Protein AF-A0A383BIF8-F1 (afdb_monomer)

Organism: NCBI:txid408172

Radius of gyration: 19.09 Å; Cα contacts (8 Å, |Δi|>4): 377; chains: 1; bounding box: 47×33×51 Å

Solvent-accessible surface area (backbone atoms only — not comparable to full-atom values): 12905 Å² total; per-residue (Å²): 144,52,67,71,41,53,48,49,34,52,48,62,73,75,44,97,69,83,55,47,69,45,70,77,76,54,54,66,60,56,49,45,62,73,59,68,65,50,84,81,47,71,69,55,33,54,55,29,40,77,73,73,42,65,32,73,61,27,54,50,29,34,50,50,27,59,54,26,60,60,70,38,42,50,67,35,52,52,56,39,68,76,44,92,58,43,28,77,65,36,34,54,55,48,62,20,55,65,49,36,56,53,36,34,50,46,51,11,49,55,49,25,54,51,45,30,53,38,40,50,42,39,39,75,77,43,74,88,57,48,33,29,29,42,45,65,39,59,64,42,10,41,67,21,26,43,44,58,64,54,37,48,75,21,27,51,43,81,38,74,43,47,51,91,85,60,43,70,31,33,29,50,48,48,36,37,24,26,25,40,49,15,49,53,44,40,70,56,21,73,80,36,55,64,48,59,33,28,50,50,27,22,25,46,39,58,54,64,84,51,77,74,58,60,56,42,54,65,41,38,71,74,44,84,65,50,42,67,62,45,37,52,53,35,52,52,47,41,61,70,60,36,87,74,81,83

Nearest PDB structures (foldseek):
  4uzs-assembly1_B  TM=6.593E-01  e=1.429E-01  Bifidobacterium bifidum S17
  3wqw-assembly1_A  TM=7.856E-01  e=1.714E+00  Ostrinia furnacalis
  3wkz-assembly1_A  TM=7.887E-01  e=2.091E+00  Ostrinia furnacalis
  3wl0-assembly1_A  TM=7.872E-01  e=3.438E+00  Ostrinia furnacalis
  7upv-assembly1_A  TM=4.266E-01  e=9.761E+00  Zea mays

Foldseek 3Di:
DCVLLVVLLVCLQPDDDQADADELLWFPQLLPVVSLLDDLDPVLLVLLVVVVDNSVVLNVLSVQQVVLLLVQEQVLLVQLVVDPAFALRSCVSSVRDSSSLVSLVSQLLSSLVSLLSSVVSSCVNPNPRFYHYEAEQQLRRSSGSHQQASNVVSGVDYDHPDDPPQQPGHLLSLLSSLLSQLVSSCVSYVVHDSLSSSCRSCRNSVNNPFPPQDSHSCCSNPNDGPRVSSRVVSVVVSVVSHPPSD

Structure (mmCIF, N/CA/C/O backbone):
data_AF-A0A383BIF8-F1
#
_entry.id   AF-A0A383BIF8-F1
#
loop_
_atom_site.group_PDB
_atom_site.id
_atom_site.type_symbol
_atom_site.label_atom_id
_atom_site.label_alt_id
_atom_site.label_comp_id
_atom_site.label_asym_id
_atom_site.label_entity_id
_atom_site.label_seq_id
_atom_site.pdbx_PDB_ins_code
_atom_site.Cartn_x
_atom_site.Cartn_y
_atom_site.Cartn_z
_atom_site.occupancy
_atom_site.B_iso_or_equiv
_atom_site.auth_seq_id
_atom_site.auth_comp_id
_atom_site.auth_asym_id
_atom_site.auth_atom_id
_atom_site.pdbx_PDB_model_num
ATOM 1 N N . GLU A 1 1 ? -6.398 17.147 19.240 1.00 58.34 1 GLU A N 1
ATOM 2 C CA . GLU A 1 1 ? -6.457 16.585 17.872 1.00 58.34 1 GLU A CA 1
ATOM 3 C C . GLU A 1 1 ? -7.038 15.165 17.883 1.00 58.34 1 GLU A C 1
ATOM 5 O O . GLU A 1 1 ? -6.337 14.203 17.592 1.00 58.34 1 GLU A O 1
ATOM 10 N N . ALA A 1 2 ? -8.318 15.011 18.240 1.00 81.75 2 ALA A N 1
ATOM 11 C CA . ALA A 1 2 ? -8.973 13.698 18.293 1.00 81.75 2 ALA A CA 1
ATOM 12 C C . ALA A 1 2 ? -10.355 13.691 17.622 1.00 81.75 2 ALA A C 1
ATOM 14 O O . ALA A 1 2 ? -11.130 12.777 17.855 1.00 81.75 2 ALA A O 1
ATOM 15 N N . TRP A 1 3 ? -10.644 14.662 16.745 1.00 91.44 3 TRP A N 1
ATOM 16 C CA . TRP A 1 3 ? -11.993 14.913 16.222 1.00 91.44 3 TRP A CA 1
ATOM 17 C C . TRP A 1 3 ? -12.715 13.652 15.721 1.00 91.44 3 TRP A C 1
ATOM 19 O O . TRP A 1 3 ? -13.833 13.394 16.143 1.00 91.44 3 TRP A O 1
ATOM 29 N N . THR A 1 4 ? -12.069 12.814 14.901 1.00 92.56 4 THR A N 1
ATOM 30 C CA . THR A 1 4 ? -12.678 11.560 14.420 1.00 92.56 4 THR A CA 1
ATOM 31 C C . THR A 1 4 ? -12.997 10.587 15.559 1.00 92.56 4 THR A C 1
ATOM 33 O O . THR A 1 4 ? -14.074 10.001 15.576 1.00 92.56 4 THR A O 1
ATOM 36 N N . ALA A 1 5 ? -12.089 10.434 16.527 1.00 93.12 5 ALA A N 1
ATOM 37 C CA . ALA A 1 5 ? -12.304 9.571 17.687 1.00 93.12 5 ALA A CA 1
ATOM 38 C C . ALA A 1 5 ? -13.425 10.113 18.590 1.00 93.12 5 ALA A C 1
ATOM 40 O O . ALA A 1 5 ? -14.268 9.344 19.044 1.00 93.12 5 ALA A O 1
ATOM 41 N N . ASP A 1 6 ? -13.471 11.432 18.792 1.00 94.88 6 ASP A N 1
ATOM 42 C CA . ASP A 1 6 ? -14.511 12.115 19.566 1.00 94.88 6 ASP A CA 1
ATOM 43 C C . ASP A 1 6 ? -15.886 11.982 18.885 1.00 94.88 6 ASP A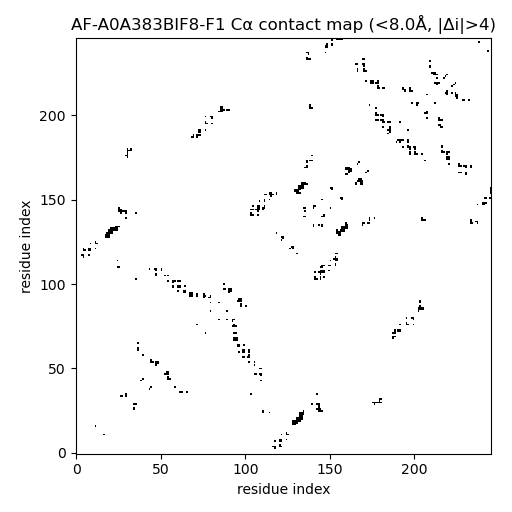 C 1
ATOM 45 O O . ASP A 1 6 ? -16.898 11.777 19.551 1.00 94.88 6 ASP A O 1
ATOM 49 N N . CYS A 1 7 ? -15.938 12.037 17.549 1.00 95.94 7 CYS A N 1
ATOM 50 C CA . CYS A 1 7 ? -17.161 11.786 16.787 1.00 95.94 7 CYS A CA 1
ATOM 51 C C . CYS A 1 7 ? -17.634 10.334 16.912 1.00 95.94 7 CYS A C 1
ATOM 53 O O . CYS A 1 7 ? -18.825 10.105 17.113 1.00 95.94 7 CYS A O 1
ATOM 55 N N . LEU A 1 8 ? -16.727 9.355 16.821 1.00 96.31 8 LEU A N 1
ATOM 56 C CA . LEU A 1 8 ? -17.066 7.942 17.024 1.00 96.31 8 LEU A CA 1
ATOM 57 C C . LEU A 1 8 ? -17.612 7.704 18.437 1.00 96.31 8 LEU A C 1
ATOM 59 O O . LEU A 1 8 ? -18.625 7.027 18.609 1.00 96.31 8 LEU A O 1
ATOM 63 N N . GLU A 1 9 ? -16.986 8.309 19.443 1.00 96.25 9 GLU A N 1
ATOM 64 C CA . GLU A 1 9 ? -17.451 8.280 20.828 1.00 96.25 9 GLU A CA 1
ATOM 65 C C . GLU A 1 9 ? -18.856 8.881 20.977 1.00 96.25 9 GLU A C 1
ATOM 67 O O . GLU A 1 9 ? -19.734 8.267 21.585 1.00 96.25 9 GLU A O 1
ATOM 72 N N . ASP A 1 10 ? -19.086 10.070 20.412 1.00 97.38 10 ASP A N 1
ATOM 73 C CA . ASP A 1 10 ? -20.373 10.765 20.478 1.00 97.38 10 ASP A CA 1
ATOM 74 C C . ASP A 1 10 ? -21.486 9.952 19.806 1.00 97.38 10 ASP A C 1
ATOM 76 O O . ASP A 1 10 ? -22.559 9.775 20.390 1.00 97.38 10 ASP A O 1
ATOM 80 N N . VAL A 1 11 ? -21.212 9.370 18.633 1.00 97.56 11 VAL A N 1
ATOM 81 C CA . VAL A 1 11 ? -22.151 8.472 17.947 1.00 97.56 11 VAL A CA 1
ATOM 82 C C . VAL A 1 11 ? -22.453 7.246 18.811 1.00 97.56 11 VAL A C 1
ATOM 84 O O . VAL A 1 11 ? -23.623 6.924 19.016 1.00 97.56 11 VAL A O 1
ATOM 87 N N . THR A 1 12 ? -21.426 6.617 19.390 1.00 97.44 12 THR A N 1
ATOM 88 C CA . THR A 1 12 ? -21.575 5.430 20.255 1.00 97.44 12 THR A CA 1
ATOM 89 C C . THR A 1 12 ? -22.410 5.723 21.508 1.00 97.44 12 THR A C 1
ATOM 91 O O . THR A 1 12 ? -23.129 4.848 21.998 1.00 97.44 12 THR A O 1
ATOM 94 N N . LYS A 1 13 ? -22.338 6.952 22.039 1.00 97.38 13 LYS A N 1
ATOM 95 C CA . LYS A 1 13 ? -23.121 7.399 23.204 1.00 97.38 13 LYS A CA 1
ATOM 96 C C . LYS A 1 13 ? -24.580 7.699 22.871 1.00 97.38 13 LYS A C 1
ATOM 98 O O . LYS A 1 13 ? -25.444 7.489 23.718 1.00 97.38 13 LYS A O 1
ATOM 103 N N . ARG A 1 14 ? -24.849 8.257 21.689 1.00 97.94 14 ARG A N 1
ATOM 104 C CA . ARG A 1 14 ? -26.170 8.805 21.336 1.00 97.94 14 ARG A CA 1
ATOM 105 C C . ARG A 1 14 ? -27.064 7.834 20.588 1.00 97.94 14 ARG A C 1
ATOM 107 O O . ARG A 1 14 ? -28.283 7.953 20.690 1.00 97.94 14 ARG A O 1
ATOM 114 N N . TYR A 1 15 ? -26.473 6.925 19.825 1.00 97.69 15 TYR A N 1
ATOM 115 C CA . TYR A 1 15 ? -27.205 6.034 18.939 1.00 97.69 15 TYR A CA 1
ATOM 116 C C . TYR A 1 15 ? -26.989 4.578 19.333 1.00 97.69 15 TYR A C 1
ATOM 118 O O . TYR A 1 15 ? -25.942 4.190 19.859 1.00 97.69 15 TYR A O 1
ATOM 126 N N . ASP A 1 16 ? -28.003 3.761 19.070 1.00 96.12 16 ASP A N 1
ATOM 127 C CA . ASP A 1 16 ? -27.893 2.317 19.194 1.00 96.12 16 ASP A CA 1
ATOM 128 C C . ASP A 1 16 ? -27.391 1.740 17.870 1.00 96.12 16 ASP A C 1
ATOM 130 O O . ASP A 1 16 ? -28.169 1.454 16.965 1.00 96.12 16 ASP A O 1
ATOM 134 N N . VAL A 1 17 ? -26.067 1.714 17.718 1.00 96.75 17 VAL A N 1
ATOM 135 C CA . VAL A 1 17 ? -25.385 1.163 16.542 1.00 96.75 17 VAL A CA 1
ATOM 136 C C . VAL A 1 17 ? -24.893 -0.248 16.842 1.00 96.75 17 VAL A C 1
ATOM 138 O O . VAL A 1 17 ? -24.478 -0.532 17.966 1.00 96.75 17 VAL A O 1
ATOM 141 N N . ASP A 1 18 ? -24.889 -1.109 15.826 1.00 96.50 18 ASP A N 1
ATOM 142 C CA . ASP A 1 18 ? -24.421 -2.496 15.946 1.00 96.50 18 ASP A CA 1
ATOM 143 C C . ASP A 1 18 ? -22.907 -2.645 15.744 1.00 96.50 18 ASP A C 1
ATOM 145 O O . ASP A 1 18 ? -22.353 -3.705 16.013 1.00 96.50 18 ASP A O 1
ATOM 149 N N . GLY A 1 19 ? -22.226 -1.612 15.243 1.00 96.38 19 GLY A N 1
ATOM 150 C CA . GLY A 1 19 ? -20.810 -1.669 14.896 1.00 96.38 19 GLY A CA 1
ATOM 151 C C . GLY A 1 19 ? -20.361 -0.480 14.053 1.00 96.38 19 GLY A C 1
ATOM 152 O O . GLY A 1 19 ? -21.177 0.321 13.594 1.00 96.38 19 GLY A O 1
ATOM 153 N N . PHE A 1 20 ? -19.054 -0.390 13.818 1.00 96.38 20 PHE A N 1
ATOM 154 C CA . PHE A 1 20 ? -18.461 0.568 12.887 1.00 96.38 20 PHE A CA 1
ATOM 155 C C . PHE A 1 20 ? -17.668 -0.155 11.805 1.00 96.38 20 PHE A C 1
ATOM 157 O O . PHE A 1 20 ? -16.873 -1.045 12.094 1.00 96.38 20 PHE A O 1
ATOM 164 N N . CYS A 1 21 ? -17.840 0.284 10.562 1.00 93.75 21 CYS A N 1
ATOM 165 C CA . CYS A 1 21 ? -16.926 -0.007 9.467 1.00 93.75 21 CYS A CA 1
ATOM 166 C C . CYS A 1 21 ? -16.390 1.334 8.974 1.00 93.75 21 CYS A C 1
ATOM 168 O O . CYS A 1 21 ? -17.132 2.098 8.358 1.00 93.75 21 CYS A O 1
ATOM 170 N N . VAL A 1 22 ? -15.139 1.651 9.302 1.00 91.88 22 VAL A N 1
ATOM 171 C CA . VAL A 1 22 ? -14.497 2.873 8.816 1.00 91.88 22 VAL A CA 1
ATOM 172 C C . VAL A 1 22 ? -14.150 2.654 7.356 1.00 91.88 22 VAL A C 1
ATOM 174 O O . VAL A 1 22 ? -13.399 1.742 7.028 1.00 91.88 22 VAL A O 1
ATOM 177 N N . ASP A 1 23 ? -14.722 3.463 6.478 1.00 87.38 23 ASP A N 1
ATOM 178 C CA . ASP A 1 23 ? -14.383 3.409 5.070 1.00 87.38 23 ASP A CA 1
ATOM 179 C C . ASP A 1 23 ? -13.140 4.259 4.787 1.00 87.38 23 ASP A C 1
ATOM 181 O O . ASP A 1 23 ? -12.851 5.241 5.474 1.00 87.38 23 ASP A O 1
ATOM 185 N N . HIS A 1 24 ? -12.384 3.887 3.757 1.00 86.69 24 HIS A N 1
ATOM 186 C CA . HIS A 1 24 ? -11.294 4.706 3.232 1.00 86.69 24 HIS A CA 1
ATOM 187 C C . HIS A 1 24 ? -10.227 5.083 4.279 1.00 86.69 24 HIS A C 1
ATOM 189 O O . HIS A 1 24 ? -9.550 6.104 4.135 1.00 86.69 24 HIS A O 1
ATOM 195 N N . ALA A 1 25 ? -10.009 4.244 5.297 1.00 91.06 25 ALA A N 1
ATOM 196 C CA . ALA A 1 25 ? -8.920 4.393 6.261 1.00 91.06 25 ALA A CA 1
ATOM 197 C C . ALA A 1 25 ? -7.574 4.009 5.615 1.00 91.06 25 ALA A C 1
ATOM 199 O O . ALA A 1 25 ? -6.972 2.971 5.887 1.00 91.06 25 ALA A O 1
ATOM 200 N N . ARG A 1 26 ? -7.132 4.832 4.665 1.00 91.00 26 ARG A N 1
ATOM 201 C CA . ARG A 1 26 ? -6.033 4.529 3.747 1.00 91.00 26 ARG A CA 1
ATOM 202 C C . ARG A 1 26 ? -5.361 5.799 3.240 1.00 91.00 26 ARG A C 1
ATOM 204 O O . ARG A 1 26 ? -5.934 6.887 3.288 1.00 91.00 26 ARG A O 1
ATOM 211 N N . TYR A 1 27 ? -4.144 5.659 2.725 1.00 91.94 27 TYR A N 1
ATOM 212 C CA . TYR A 1 27 ? -3.534 6.706 1.902 1.00 91.94 27 TYR A CA 1
ATOM 213 C C . TYR A 1 27 ? -4.222 6.777 0.529 1.00 91.94 27 TYR A C 1
ATOM 215 O O . TYR A 1 27 ? -5.001 5.880 0.193 1.00 91.94 27 TYR A O 1
ATOM 223 N N . PRO A 1 28 ? -3.967 7.823 -0.285 1.00 89.94 28 PRO A N 1
ATOM 224 C CA . PRO A 1 28 ? -4.470 7.856 -1.653 1.00 89.94 28 PRO A CA 1
ATOM 225 C C . PRO A 1 28 ? -4.175 6.555 -2.403 1.00 89.94 28 PRO A C 1
ATOM 227 O O . PRO A 1 28 ? -3.210 5.852 -2.104 1.00 89.94 28 PRO A O 1
ATOM 230 N N . GLN A 1 29 ? -5.048 6.237 -3.356 1.00 86.69 29 GLN A N 1
ATOM 231 C CA . GLN A 1 29 ? -5.054 4.944 -4.029 1.00 86.69 29 GLN A CA 1
ATOM 232 C C . GLN A 1 29 ? -3.667 4.627 -4.642 1.00 86.69 29 GLN A C 1
ATOM 234 O O . GLN A 1 29 ? -3.036 5.540 -5.169 1.00 86.69 29 GLN A O 1
ATOM 239 N N . PRO A 1 30 ? -3.175 3.371 -4.575 1.00 90.06 30 PRO A N 1
ATOM 240 C CA . PRO A 1 30 ? -1.813 2.993 -4.986 1.00 90.06 30 PRO A CA 1
ATOM 241 C C . PRO A 1 30 ? -1.390 3.328 -6.421 1.00 90.06 30 PRO A C 1
ATOM 243 O O . PRO A 1 30 ? -0.196 3.341 -6.707 1.00 90.06 30 PRO A O 1
ATOM 246 N N . ALA A 1 31 ? -2.332 3.609 -7.318 1.00 88.69 31 ALA A N 1
ATOM 247 C CA . ALA A 1 31 ? -2.060 4.083 -8.671 1.00 88.69 31 ALA A CA 1
ATOM 248 C C . ALA A 1 31 ? -1.738 5.596 -8.713 1.00 88.69 31 ALA A C 1
ATOM 250 O O . ALA A 1 31 ? -1.296 6.127 -9.722 1.00 88.69 31 ALA A O 1
ATOM 251 N N . SER A 1 32 ? -1.880 6.301 -7.590 1.00 89.38 32 SER A N 1
ATOM 252 C CA . SER A 1 32 ? -1.366 7.652 -7.378 1.00 89.38 32 SER A CA 1
ATOM 253 C C . SER A 1 32 ? 0.085 7.599 -6.881 1.00 89.38 32 SER A C 1
ATOM 255 O O . SER A 1 32 ? 0.358 7.725 -5.684 1.00 89.38 32 SER A O 1
ATOM 257 N N . LEU A 1 33 ? 1.046 7.404 -7.793 1.00 87.81 33 LEU A N 1
ATOM 258 C CA . LEU A 1 33 ? 2.450 7.150 -7.425 1.00 87.81 33 LEU A CA 1
ATOM 259 C C . LEU A 1 33 ? 3.083 8.275 -6.591 1.00 87.81 33 LEU A C 1
ATOM 261 O O . LEU A 1 33 ? 3.839 8.013 -5.656 1.00 87.81 33 LEU A O 1
ATOM 265 N N . HIS A 1 34 ? 2.744 9.538 -6.860 1.00 87.94 34 HIS A N 1
ATOM 266 C CA . HIS A 1 34 ? 3.267 10.668 -6.083 1.00 87.94 34 HIS A CA 1
ATOM 267 C C . HIS A 1 34 ? 2.854 10.605 -4.601 1.00 87.94 34 HIS A C 1
ATOM 269 O O . HIS A 1 34 ? 3.586 11.073 -3.727 1.00 87.94 34 HIS A O 1
ATOM 275 N N . ALA A 1 35 ? 1.707 9.991 -4.296 1.00 90.69 35 ALA A N 1
ATOM 276 C CA . ALA A 1 35 ? 1.235 9.817 -2.931 1.00 90.69 35 ALA A CA 1
ATOM 277 C C . ALA A 1 35 ? 2.005 8.727 -2.164 1.00 90.69 35 ALA A C 1
ATOM 279 O O . ALA A 1 35 ? 1.902 8.664 -0.936 1.00 90.69 35 ALA A O 1
ATOM 280 N N . LEU A 1 36 ? 2.802 7.891 -2.844 1.00 91.25 36 LEU A N 1
ATOM 281 C CA . LEU A 1 36 ? 3.619 6.840 -2.220 1.00 91.25 36 LEU A CA 1
ATOM 282 C C . LEU A 1 36 ? 4.803 7.402 -1.416 1.00 91.25 36 LEU A C 1
ATOM 284 O O . LEU A 1 36 ? 5.257 6.785 -0.453 1.00 91.25 36 LEU A O 1
ATOM 288 N N . ILE A 1 37 ? 5.253 8.607 -1.760 1.00 89.94 37 ILE A N 1
ATOM 289 C CA . ILE A 1 37 ? 6.359 9.314 -1.093 1.00 89.94 37 ILE A CA 1
ATOM 290 C C . ILE A 1 37 ? 5.889 10.563 -0.333 1.00 89.94 37 ILE A C 1
ATOM 292 O O . ILE A 1 37 ? 6.699 11.351 0.153 1.00 89.94 37 ILE A O 1
ATOM 296 N N . ALA A 1 38 ? 4.574 10.776 -0.256 1.00 86.31 38 ALA A N 1
ATOM 297 C CA . ALA A 1 38 ? 3.986 11.940 0.390 1.00 86.31 38 ALA A CA 1
ATOM 298 C C . ALA A 1 38 ? 3.871 11.770 1.914 1.00 86.31 38 ALA A C 1
ATOM 300 O O . ALA A 1 38 ? 3.880 10.660 2.440 1.00 86.31 38 ALA A O 1
ATOM 301 N N . CYS A 1 39 ? 3.652 12.899 2.599 1.00 84.19 39 CYS A N 1
ATOM 302 C CA . CYS A 1 39 ? 3.399 12.996 4.040 1.00 84.19 39 CYS A CA 1
ATOM 303 C C . CYS A 1 39 ? 4.596 12.600 4.930 1.00 84.19 39 CYS A C 1
ATOM 305 O O . CYS A 1 39 ? 4.645 11.524 5.516 1.00 84.19 39 CYS A O 1
ATOM 307 N N . ALA A 1 40 ? 5.546 13.530 5.054 1.00 91.00 40 ALA A N 1
ATOM 308 C CA . ALA A 1 40 ? 6.749 13.427 5.886 1.00 91.00 40 ALA A CA 1
ATOM 309 C C . ALA A 1 40 ? 6.875 14.627 6.848 1.00 91.00 40 ALA A C 1
ATOM 311 O O . ALA A 1 40 ? 7.967 15.153 7.060 1.00 91.00 40 ALA A O 1
ATOM 312 N N . CYS A 1 41 ? 5.745 15.148 7.341 1.00 93.56 41 CYS A N 1
ATOM 313 C CA . CYS A 1 41 ? 5.765 16.272 8.276 1.00 93.56 41 CYS A CA 1
ATOM 314 C C . CYS A 1 41 ? 6.278 15.834 9.654 1.00 93.56 41 CYS A C 1
ATOM 316 O O . CYS A 1 41 ? 6.275 14.647 9.980 1.00 93.56 41 CYS A O 1
ATOM 318 N N . GLU A 1 42 ? 6.660 16.805 10.484 1.00 95.06 42 GLU A N 1
ATOM 319 C CA . GLU A 1 42 ? 7.214 16.572 11.825 1.00 95.06 42 GLU A CA 1
ATOM 320 C C . GLU A 1 42 ? 6.311 15.677 1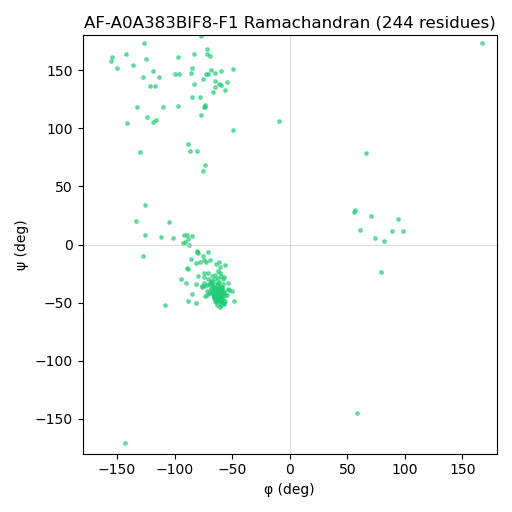2.689 1.00 95.06 42 GLU A C 1
ATOM 322 O O . GLU A 1 42 ? 6.803 14.772 13.357 1.00 95.06 42 GLU A O 1
ATOM 327 N N . ASN A 1 43 ? 4.986 15.844 12.595 1.00 93.44 43 ASN A N 1
ATOM 328 C CA . ASN A 1 43 ? 4.024 15.012 13.325 1.00 93.44 43 ASN A CA 1
ATOM 329 C C . ASN A 1 43 ? 4.049 13.544 12.871 1.00 93.44 43 ASN A C 1
ATOM 331 O O . ASN A 1 43 ? 3.982 12.640 13.701 1.00 93.44 43 ASN A O 1
ATOM 335 N N . CYS A 1 44 ? 4.147 13.291 11.562 1.00 93.00 44 CYS A N 1
ATOM 336 C CA . CYS A 1 44 ? 4.243 11.930 11.032 1.00 93.00 44 CYS A CA 1
ATOM 337 C C . CYS A 1 44 ? 5.577 11.281 11.400 1.00 93.00 44 CYS A C 1
ATOM 339 O O . CYS A 1 44 ? 5.592 10.104 11.757 1.00 93.00 44 CYS A O 1
ATOM 341 N N . CYS A 1 45 ? 6.672 12.044 11.364 1.00 95.88 45 CYS A N 1
ATOM 342 C CA . CYS A 1 45 ? 7.984 11.552 11.771 1.00 95.88 45 CYS A CA 1
ATOM 343 C C . CYS A 1 45 ? 8.006 11.188 13.258 1.00 95.88 45 CYS A C 1
ATOM 345 O O . CYS A 1 45 ? 8.353 10.060 13.593 1.00 95.88 45 CYS A O 1
ATOM 347 N N . ALA A 1 46 ? 7.535 12.082 14.132 1.00 96.62 46 ALA A N 1
ATOM 348 C CA . ALA A 1 46 ? 7.471 11.829 15.570 1.00 96.62 46 ALA A CA 1
ATOM 349 C C . ALA A 1 46 ? 6.582 10.618 15.908 1.00 96.62 46 ALA A C 1
ATOM 351 O O . ALA A 1 46 ? 6.933 9.795 16.754 1.00 96.62 46 ALA A O 1
ATOM 352 N N . ALA A 1 47 ? 5.443 10.466 15.224 1.00 95.69 47 ALA A N 1
ATOM 353 C CA . ALA A 1 47 ? 4.583 9.298 15.396 1.00 95.69 47 ALA A CA 1
ATOM 354 C C . ALA A 1 47 ? 5.255 7.999 14.906 1.00 95.69 47 ALA A C 1
ATOM 356 O O . ALA A 1 47 ? 5.099 6.953 15.533 1.00 95.69 47 ALA A O 1
ATOM 357 N N . GLY A 1 48 ? 6.028 8.058 13.816 1.00 96.81 48 GLY A N 1
ATOM 358 C CA . GLY A 1 48 ? 6.800 6.920 13.312 1.00 96.81 48 GLY A CA 1
ATOM 359 C C . GLY A 1 48 ? 7.915 6.509 14.275 1.00 96.81 48 GLY A C 1
ATOM 360 O O . GLY A 1 48 ? 8.077 5.326 14.569 1.00 96.81 48 GLY A O 1
ATOM 361 N N . GLU A 1 49 ? 8.627 7.483 14.839 1.00 97.88 49 GLU A N 1
ATOM 362 C CA . GLU A 1 49 ? 9.659 7.269 15.861 1.00 97.88 49 GLU A CA 1
ATOM 363 C C . GLU A 1 49 ? 9.079 6.647 17.135 1.00 97.88 49 GLU A C 1
ATOM 365 O O . GLU A 1 49 ? 9.645 5.696 17.673 1.00 97.88 49 GLU A O 1
ATOM 370 N N . ALA A 1 50 ? 7.896 7.094 17.570 1.00 97.62 50 ALA A N 1
ATOM 371 C CA . ALA A 1 50 ? 7.179 6.489 18.694 1.00 97.62 50 ALA A CA 1
ATOM 372 C C . ALA A 1 50 ? 6.779 5.020 18.443 1.00 97.62 50 ALA A C 1
ATOM 374 O O . ALA A 1 50 ? 6.574 4.264 19.392 1.00 97.62 50 ALA A O 1
ATOM 375 N N . LEU A 1 51 ? 6.686 4.605 17.176 1.00 96.75 51 LEU A N 1
ATOM 376 C CA . LEU A 1 51 ? 6.454 3.220 16.757 1.00 96.75 51 LEU A CA 1
ATOM 377 C C . LEU A 1 51 ? 7.754 2.422 16.538 1.00 96.75 51 LEU A C 1
ATOM 379 O O . LEU A 1 51 ? 7.688 1.250 16.164 1.00 96.75 51 LEU A O 1
ATOM 383 N N . GLY A 1 52 ? 8.920 3.028 16.785 1.00 97.69 52 GLY A N 1
ATOM 384 C CA . GLY A 1 52 ? 10.234 2.389 16.684 1.00 97.69 52 GLY A CA 1
ATOM 385 C C . GLY A 1 52 ? 10.888 2.469 15.303 1.00 97.69 52 GLY A C 1
ATOM 386 O O . GLY A 1 52 ? 11.877 1.777 15.066 1.00 97.69 52 GLY A O 1
ATOM 387 N N . PHE A 1 53 ? 10.362 3.283 14.385 1.00 97.62 53 PHE A N 1
ATOM 388 C CA . PHE A 1 53 ? 10.991 3.515 13.085 1.00 97.62 53 PHE A CA 1
ATOM 389 C C . PHE A 1 53 ? 12.033 4.636 13.159 1.00 97.62 53 PHE A C 1
ATOM 391 O O . PHE A 1 53 ? 11.854 5.624 13.863 1.00 97.62 53 PHE A O 1
ATOM 398 N N . ASP A 1 54 ? 13.091 4.530 12.356 1.00 97.38 54 ASP A N 1
ATOM 399 C CA . ASP A 1 54 ? 13.992 5.654 12.077 1.00 97.38 54 ASP A CA 1
ATOM 400 C C . ASP A 1 54 ? 13.363 6.547 10.996 1.00 97.38 54 ASP A C 1
ATOM 402 O O . ASP A 1 54 ? 13.657 6.418 9.804 1.00 97.38 54 ASP A O 1
ATOM 406 N N . ALA A 1 55 ? 12.421 7.404 11.402 1.00 96.62 55 ALA A N 1
ATOM 407 C CA . ALA A 1 55 ? 11.641 8.206 10.464 1.00 96.62 55 ALA A CA 1
ATOM 408 C C . ALA A 1 55 ? 12.526 9.136 9.626 1.00 96.62 55 ALA A C 1
ATOM 410 O O . ALA A 1 55 ? 12.322 9.254 8.419 1.00 96.62 55 ALA A O 1
ATOM 411 N N . SER A 1 56 ? 13.545 9.745 10.240 1.00 94.50 56 SER A N 1
ATOM 412 C CA . SER A 1 56 ? 14.482 10.636 9.552 1.00 94.50 56 SER A CA 1
ATOM 413 C C . SER A 1 56 ? 15.201 9.928 8.399 1.00 94.50 56 SER A C 1
ATOM 415 O O . SER A 1 56 ? 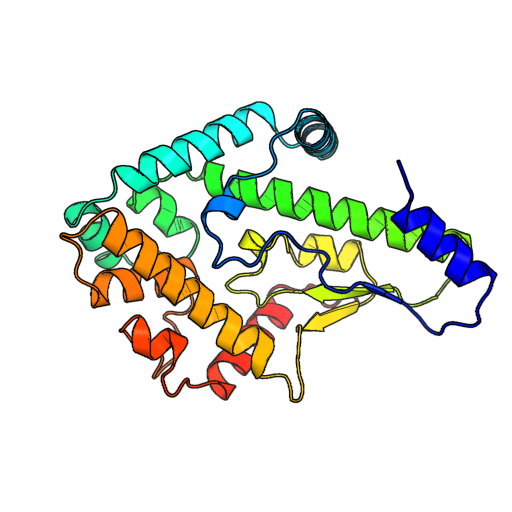15.198 10.435 7.274 1.00 94.50 56 SER A O 1
ATOM 417 N N . ARG A 1 57 ? 15.744 8.724 8.631 1.00 96.75 57 ARG A N 1
ATOM 418 C CA . ARG A 1 57 ? 16.345 7.910 7.563 1.00 96.75 57 ARG A CA 1
ATOM 419 C C . ARG A 1 57 ? 15.320 7.506 6.504 1.00 96.75 57 ARG A C 1
ATOM 421 O O . ARG A 1 57 ? 15.629 7.553 5.316 1.00 96.75 57 ARG A O 1
ATOM 428 N N . LEU A 1 58 ? 14.106 7.121 6.899 1.00 96.94 58 LEU A N 1
ATOM 429 C CA . LEU A 1 58 ? 13.080 6.673 5.951 1.00 96.94 58 LEU A CA 1
ATOM 430 C C . LEU A 1 58 ? 12.554 7.805 5.055 1.00 96.94 58 LEU A C 1
ATOM 432 O O . LEU A 1 58 ? 12.268 7.566 3.884 1.00 96.94 58 LEU A O 1
ATOM 436 N N . VAL A 1 59 ? 12.487 9.043 5.551 1.00 95.88 59 VAL A N 1
ATOM 437 C CA . VAL A 1 59 ? 12.166 10.219 4.722 1.00 95.88 59 VAL A CA 1
ATOM 438 C C . VAL A 1 59 ? 13.247 10.464 3.671 1.00 95.88 59 VAL A C 1
ATOM 440 O O . VAL A 1 59 ? 12.928 10.802 2.530 1.00 95.88 59 VAL A O 1
ATOM 443 N N . VAL A 1 60 ? 14.522 10.291 4.034 1.00 95.75 60 VAL A N 1
ATOM 444 C CA . VAL A 1 60 ? 15.632 10.361 3.071 1.00 95.75 60 VAL A CA 1
ATOM 445 C C . VAL A 1 60 ? 15.490 9.250 2.033 1.00 95.75 60 VAL A C 1
ATOM 447 O O . VAL A 1 60 ? 15.467 9.552 0.843 1.00 95.75 60 VAL A O 1
ATOM 450 N N . ALA A 1 61 ? 15.259 8.009 2.463 1.00 94.81 61 ALA A N 1
ATOM 451 C CA . ALA A 1 61 ? 15.066 6.875 1.563 1.00 94.81 61 ALA A CA 1
ATOM 452 C C . ALA A 1 61 ? 13.888 7.067 0.591 1.00 94.81 61 ALA A C 1
ATOM 454 O O . ALA A 1 61 ? 13.989 6.700 -0.575 1.00 94.81 61 ALA A O 1
ATOM 455 N N . ALA A 1 62 ? 12.780 7.678 1.026 1.00 94.50 62 ALA A N 1
ATOM 456 C CA . ALA A 1 62 ? 11.651 7.988 0.146 1.00 94.50 62 ALA A CA 1
ATOM 457 C C . ALA A 1 62 ? 12.020 9.008 -0.950 1.00 94.50 62 ALA A C 1
ATOM 459 O O . ALA A 1 62 ? 11.526 8.924 -2.076 1.00 94.50 62 ALA A O 1
ATOM 460 N N . ARG A 1 63 ? 12.906 9.966 -0.643 1.00 93.81 63 ARG A N 1
ATOM 461 C CA . ARG A 1 63 ? 13.431 10.934 -1.623 1.00 93.81 63 ARG A CA 1
ATOM 462 C C . ARG A 1 63 ? 14.429 10.279 -2.571 1.00 93.81 63 ARG A C 1
ATOM 464 O O . ARG A 1 63 ? 14.322 10.485 -3.773 1.00 93.81 63 ARG A O 1
ATOM 471 N N . GLU A 1 64 ? 15.334 9.461 -2.044 1.00 94.94 64 GLU A N 1
ATOM 472 C CA . GLU A 1 64 ? 16.277 8.679 -2.850 1.00 94.94 64 GLU A CA 1
ATOM 473 C C . GLU A 1 64 ? 15.543 7.723 -3.791 1.00 94.94 64 GLU A C 1
ATOM 475 O O . GLU A 1 64 ? 15.927 7.599 -4.943 1.00 94.94 64 GLU A O 1
ATOM 480 N N . ALA A 1 65 ? 14.445 7.107 -3.345 1.00 93.88 65 ALA A N 1
ATOM 481 C CA . ALA A 1 65 ? 13.604 6.273 -4.194 1.00 93.88 65 ALA A CA 1
ATOM 482 C C . ALA A 1 65 ? 12.992 7.069 -5.351 1.00 93.88 65 ALA A C 1
ATOM 484 O O . ALA A 1 65 ? 13.050 6.626 -6.491 1.00 93.88 65 ALA A O 1
ATOM 485 N N . ARG A 1 66 ? 12.447 8.264 -5.082 1.00 92.75 66 ARG A N 1
ATOM 486 C CA . ARG A 1 66 ? 11.943 9.162 -6.134 1.00 92.75 66 ARG A CA 1
ATOM 487 C C . ARG A 1 66 ? 13.026 9.487 -7.161 1.00 92.75 66 ARG A C 1
ATOM 489 O O . ARG A 1 66 ? 12.727 9.537 -8.348 1.00 92.75 66 ARG A O 1
ATOM 496 N N . ASP A 1 67 ? 14.238 9.764 -6.696 1.00 94.00 67 ASP A N 1
ATOM 497 C CA . ASP A 1 67 ? 15.346 10.133 -7.572 1.00 94.00 67 ASP A CA 1
ATOM 498 C C . ASP A 1 67 ? 15.831 8.915 -8.370 1.00 94.00 67 ASP A C 1
ATOM 500 O O . ASP A 1 67 ? 15.937 9.007 -9.584 1.00 94.00 67 ASP A O 1
ATOM 504 N N . ALA A 1 68 ? 15.972 7.747 -7.737 1.00 93.31 68 ALA A N 1
ATOM 505 C CA . ALA A 1 68 ? 16.311 6.490 -8.404 1.00 93.31 68 ALA A CA 1
ATOM 506 C C . ALA A 1 68 ? 15.292 6.091 -9.483 1.00 93.31 68 ALA A C 1
ATOM 508 O O . ALA A 1 68 ? 15.687 5.66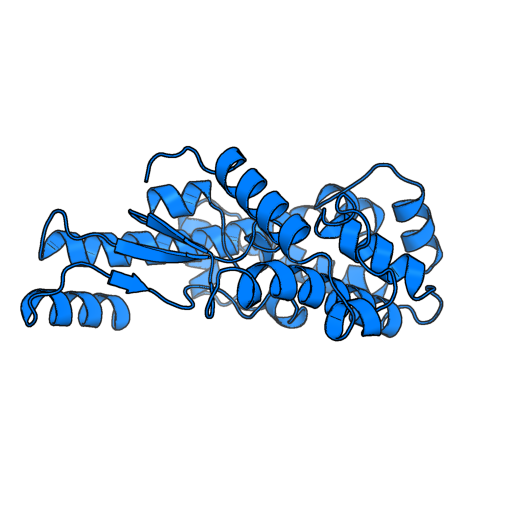4 -10.560 1.00 93.31 68 ALA A O 1
ATOM 509 N N . LEU A 1 69 ? 13.990 6.284 -9.235 1.00 91.31 69 LEU A N 1
ATOM 510 C CA . LEU A 1 69 ? 12.938 5.999 -10.219 1.00 91.31 69 LEU A CA 1
ATOM 511 C C . LEU A 1 69 ? 13.093 6.809 -11.518 1.00 91.31 69 LEU A C 1
ATOM 513 O O . LEU A 1 69 ? 12.638 6.356 -12.561 1.00 91.31 69 LEU A O 1
ATOM 517 N N . ARG A 1 70 ? 13.712 7.995 -11.467 1.00 91.75 70 ARG A N 1
ATOM 518 C CA . ARG A 1 70 ? 13.954 8.844 -12.649 1.00 91.75 70 ARG A CA 1
ATOM 519 C C . ARG A 1 70 ? 15.171 8.423 -13.463 1.00 91.75 70 ARG A C 1
ATOM 521 O O . ARG A 1 70 ? 15.311 8.876 -14.589 1.00 91.75 70 ARG A O 1
ATOM 528 N N . GLU A 1 71 ? 16.033 7.604 -12.878 1.00 94.50 71 GLU A N 1
ATOM 529 C CA . GLU A 1 71 ? 17.251 7.092 -13.507 1.00 94.50 71 GLU A CA 1
ATOM 530 C C . GLU A 1 71 ? 17.061 5.649 -14.008 1.00 94.50 71 GLU A C 1
ATOM 532 O O . GLU A 1 71 ? 18.024 5.014 -14.432 1.00 94.50 71 GLU A O 1
ATOM 537 N N . ILE A 1 72 ? 15.840 5.102 -13.921 1.00 94.38 72 ILE A N 1
ATOM 538 C CA . ILE A 1 72 ? 15.518 3.803 -14.513 1.00 94.38 72 ILE A CA 1
ATOM 539 C C . ILE A 1 72 ? 15.598 3.936 -16.031 1.00 94.38 72 ILE A C 1
ATOM 541 O O . ILE A 1 72 ? 15.003 4.843 -16.601 1.00 94.38 72 ILE A O 1
ATOM 545 N N . ASP A 1 73 ? 16.299 2.998 -16.660 1.00 93.81 73 ASP A N 1
ATOM 546 C CA . ASP A 1 73 ? 16.481 2.900 -18.103 1.00 93.81 73 ASP A CA 1
ATOM 547 C C . ASP A 1 73 ? 16.090 1.504 -18.624 1.00 93.81 73 ASP A C 1
ATOM 549 O O . ASP A 1 73 ? 15.825 0.565 -17.858 1.00 93.81 73 ASP A O 1
ATOM 553 N N . GLU A 1 74 ? 16.089 1.347 -19.951 1.00 95.81 74 GLU A N 1
ATOM 554 C CA . GLU A 1 74 ? 15.829 0.064 -20.624 1.00 95.81 74 GLU A CA 1
ATOM 555 C C . GLU A 1 74 ? 16.732 -1.066 -20.109 1.00 95.81 74 GLU A C 1
ATOM 557 O O . GLU A 1 74 ? 16.298 -2.208 -19.934 1.00 95.81 74 GLU A O 1
ATOM 562 N N . GLU A 1 75 ? 18.008 -0.769 -19.837 1.00 94.88 75 GLU A N 1
ATOM 563 C CA . GLU A 1 75 ? 18.954 -1.778 -19.374 1.00 94.88 75 GLU A CA 1
ATOM 564 C C . GLU A 1 75 ? 18.596 -2.299 -17.980 1.00 94.88 75 GLU A C 1
ATOM 566 O O . GLU A 1 75 ? 18.641 -3.509 -17.741 1.00 94.88 75 GLU A O 1
ATOM 571 N N . GLY A 1 76 ? 18.207 -1.404 -17.074 1.00 94.50 76 GLY A N 1
ATOM 572 C CA . GLY A 1 76 ? 17.709 -1.721 -15.744 1.00 94.50 76 GLY A CA 1
ATOM 573 C C . GLY A 1 76 ? 16.454 -2.577 -15.784 1.00 94.50 76 GLY A C 1
ATOM 574 O O . GLY A 1 76 ? 16.418 -3.620 -15.124 1.00 94.50 76 GLY A O 1
ATOM 575 N N . VAL A 1 77 ? 15.470 -2.196 -16.602 1.00 96.19 77 VAL A N 1
ATOM 576 C CA . VAL A 1 77 ? 14.231 -2.968 -16.778 1.00 96.19 77 VAL A CA 1
ATOM 577 C C . VAL A 1 77 ? 14.538 -4.368 -17.302 1.00 96.19 77 VAL A C 1
ATOM 579 O O . VAL A 1 77 ? 14.141 -5.358 -16.685 1.00 96.19 77 VAL A O 1
ATOM 582 N N . ARG A 1 78 ? 15.341 -4.484 -18.363 1.00 95.44 78 ARG A N 1
ATOM 583 C CA . ARG A 1 78 ? 15.711 -5.779 -18.950 1.00 95.44 78 ARG A CA 1
ATOM 584 C C . ARG A 1 78 ? 16.444 -6.680 -17.959 1.00 95.44 78 ARG A C 1
ATOM 586 O O . ARG A 1 78 ? 16.164 -7.875 -17.887 1.00 95.44 78 ARG A O 1
ATOM 593 N N . ARG A 1 79 ? 17.376 -6.127 -17.169 1.00 94.69 79 ARG A N 1
ATOM 594 C CA . ARG A 1 79 ? 18.076 -6.881 -16.111 1.00 94.69 79 ARG A CA 1
ATOM 595 C C . ARG A 1 79 ? 17.110 -7.364 -15.032 1.00 94.69 79 ARG A C 1
ATOM 597 O O . ARG A 1 79 ? 17.233 -8.503 -14.585 1.00 94.69 79 ARG A O 1
ATOM 604 N N . ALA A 1 80 ? 16.156 -6.528 -14.626 1.00 95.50 80 ALA A N 1
ATOM 605 C CA . ALA A 1 80 ? 15.141 -6.903 -13.648 1.00 95.50 80 ALA A CA 1
ATOM 606 C C . ALA A 1 80 ? 14.223 -8.016 -14.186 1.00 95.50 80 ALA A C 1
ATOM 608 O O . ALA A 1 80 ? 13.986 -9.004 -13.487 1.00 95.50 80 ALA A O 1
ATOM 609 N N . LEU A 1 81 ? 13.778 -7.918 -15.441 1.00 95.69 81 LEU A N 1
ATOM 610 C CA . LEU A 1 81 ? 12.931 -8.922 -16.095 1.00 95.69 81 LEU A CA 1
ATOM 611 C C . LEU A 1 81 ? 13.651 -10.250 -16.363 1.00 95.69 81 LEU A C 1
ATOM 613 O O . LEU A 1 81 ? 13.025 -11.308 -16.279 1.00 95.69 81 LEU A O 1
ATOM 617 N N . ALA A 1 82 ? 14.963 -10.215 -16.608 1.00 95.50 82 ALA A N 1
ATOM 618 C CA . ALA A 1 82 ? 15.801 -11.408 -16.729 1.00 95.50 82 ALA A CA 1
ATOM 619 C C . ALA A 1 82 ? 16.040 -12.134 -15.389 1.00 95.50 82 ALA A C 1
ATOM 621 O O . ALA A 1 82 ? 16.647 -13.206 -15.371 1.00 95.50 82 ALA A O 1
ATOM 622 N N . SER A 1 83 ? 15.599 -11.558 -14.266 1.00 95.56 83 SER A N 1
ATOM 623 C CA . SER A 1 83 ? 15.694 -12.168 -12.942 1.00 95.56 83 SER A CA 1
ATOM 624 C C . SER A 1 83 ? 14.396 -12.872 -12.522 1.00 95.56 83 SER A C 1
ATOM 626 O O . SER A 1 83 ? 13.300 -12.573 -13.001 1.00 95.56 83 SER A O 1
ATOM 628 N N . GLU A 1 84 ? 14.512 -13.754 -11.531 1.00 94.00 84 GLU A N 1
ATOM 629 C CA . GLU A 1 84 ? 13.372 -14.401 -10.863 1.00 94.00 84 GLU A CA 1
ATOM 630 C C . GLU A 1 84 ? 12.786 -13.546 -9.718 1.00 94.00 84 GLU A C 1
ATOM 632 O O . GLU A 1 84 ? 11.941 -14.008 -8.955 1.00 94.00 84 GLU A O 1
ATOM 637 N N . LEU A 1 85 ? 13.245 -12.298 -9.554 1.00 94.38 85 LEU A N 1
ATOM 638 C CA . LEU A 1 85 ? 12.817 -11.424 -8.459 1.00 94.38 85 LEU A CA 1
ATOM 639 C C . LEU A 1 85 ? 11.367 -10.969 -8.653 1.00 94.38 85 LEU A C 1
ATOM 641 O O . LEU A 1 85 ? 10.917 -10.753 -9.780 1.00 94.38 85 LEU A O 1
ATOM 645 N N . ARG A 1 86 ? 10.644 -10.799 -7.543 1.00 93.00 86 ARG A N 1
ATOM 646 C CA . ARG A 1 86 ? 9.250 -10.331 -7.481 1.00 93.00 86 ARG A CA 1
ATOM 647 C C . ARG A 1 86 ? 9.049 -9.417 -6.284 1.00 93.00 86 ARG A C 1
ATOM 649 O O . ARG A 1 86 ? 9.854 -9.418 -5.351 1.00 93.00 86 ARG A O 1
ATOM 656 N N . GLY A 1 87 ? 7.954 -8.663 -6.287 1.00 91.38 87 GLY A N 1
ATOM 657 C CA . GLY A 1 87 ? 7.588 -7.853 -5.133 1.00 91.38 87 GLY A CA 1
ATOM 658 C C . GLY A 1 87 ? 8.686 -6.844 -4.757 1.00 91.38 87 GLY A C 1
ATOM 659 O O . GLY A 1 87 ? 9.403 -6.351 -5.631 1.00 91.38 87 GLY A O 1
ATOM 660 N N . PRO A 1 88 ? 8.890 -6.559 -3.460 1.00 89.62 88 PRO A N 1
ATOM 661 C CA . PRO A 1 88 ? 9.897 -5.596 -3.016 1.00 89.62 88 PRO A CA 1
ATOM 662 C C . PRO A 1 88 ? 11.341 -5.999 -3.333 1.00 89.62 88 PRO A C 1
ATOM 664 O O . PRO A 1 88 ? 12.226 -5.143 -3.303 1.00 89.62 88 PRO A O 1
ATOM 667 N N . ASP A 1 89 ? 11.600 -7.271 -3.646 1.00 91.94 89 ASP A N 1
ATOM 668 C CA . ASP A 1 89 ? 12.940 -7.731 -4.005 1.00 91.94 89 ASP A CA 1
ATOM 669 C C . ASP A 1 89 ? 13.365 -7.256 -5.406 1.00 91.94 89 ASP A C 1
ATOM 671 O O . ASP A 1 89 ? 14.557 -7.252 -5.701 1.00 91.94 89 ASP A O 1
ATOM 675 N N . LEU A 1 90 ? 12.431 -6.772 -6.237 1.00 93.25 90 LEU A N 1
ATOM 676 C CA . LEU A 1 90 ? 12.744 -6.100 -7.505 1.00 93.25 90 LEU A CA 1
ATOM 677 C C . LEU A 1 90 ? 13.281 -4.677 -7.325 1.00 93.25 90 LEU A C 1
ATOM 679 O O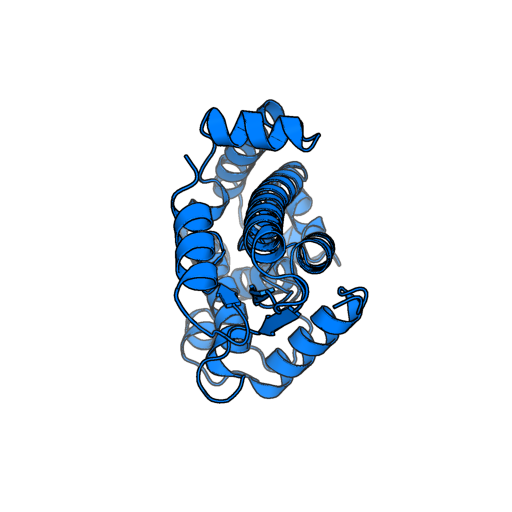 . LEU A 1 90 ? 14.004 -4.198 -8.195 1.00 93.25 90 LEU A O 1
ATOM 683 N N . LEU A 1 91 ? 12.968 -4.000 -6.213 1.00 92.19 91 LEU A N 1
ATOM 684 C CA . LEU A 1 91 ? 13.350 -2.596 -6.020 1.00 92.19 91 LEU A CA 1
ATOM 685 C C . LEU A 1 91 ? 14.871 -2.387 -6.149 1.00 92.19 91 LEU A C 1
ATOM 687 O O . LEU A 1 91 ? 15.271 -1.548 -6.956 1.00 92.19 91 LEU A O 1
ATOM 691 N N . PRO A 1 92 ? 15.740 -3.179 -5.484 1.00 91.81 92 PRO A N 1
ATOM 692 C CA . PRO A 1 92 ? 17.184 -3.010 -5.631 1.00 91.81 92 PRO A CA 1
ATOM 693 C C . PRO A 1 92 ? 17.699 -3.308 -7.044 1.00 91.81 92 PRO A C 1
ATOM 695 O O . PRO A 1 92 ? 18.680 -2.700 -7.464 1.00 91.81 92 PRO A O 1
ATOM 698 N N . ALA A 1 93 ? 17.049 -4.211 -7.791 1.00 92.06 93 ALA A N 1
ATOM 699 C CA . ALA A 1 93 ? 17.420 -4.509 -9.178 1.00 92.06 93 ALA A CA 1
ATOM 700 C C . ALA A 1 93 ? 17.152 -3.321 -10.119 1.00 92.06 93 ALA A C 1
ATOM 702 O O . ALA A 1 93 ? 17.862 -3.151 -11.109 1.00 92.06 93 ALA A O 1
ATOM 703 N N . LEU A 1 94 ? 16.182 -2.475 -9.763 1.00 91.75 94 LEU A N 1
ATOM 704 C CA . LEU A 1 94 ? 15.865 -1.208 -10.426 1.00 91.75 94 LEU A CA 1
ATOM 705 C C . LEU A 1 94 ? 16.653 -0.017 -9.849 1.00 91.75 94 LEU A C 1
ATOM 707 O O . LEU A 1 94 ? 16.344 1.129 -10.151 1.00 91.75 94 LEU A O 1
ATOM 711 N N . GLY A 1 95 ? 17.632 -0.259 -8.970 1.00 92.00 95 GLY A N 1
ATOM 712 C CA . GLY A 1 95 ? 18.389 0.806 -8.303 1.00 92.00 95 GLY A CA 1
ATOM 713 C C . GLY A 1 95 ? 17.617 1.542 -7.201 1.00 92.00 95 GLY A C 1
ATOM 714 O O . GLY A 1 95 ? 18.136 2.494 -6.622 1.00 92.00 95 GLY A O 1
ATOM 715 N N . VAL A 1 96 ? 16.404 1.098 -6.858 1.00 92.94 96 VAL A N 1
ATOM 716 C CA . VAL A 1 96 ? 15.585 1.695 -5.798 1.00 92.94 96 VAL A CA 1
ATOM 717 C C . VAL A 1 96 ? 15.991 1.112 -4.434 1.00 92.94 96 VAL A C 1
ATOM 719 O O . VAL A 1 96 ? 15.985 -0.111 -4.255 1.00 92.94 96 VAL A O 1
ATOM 722 N N . PRO A 1 97 ? 16.317 1.944 -3.423 1.00 91.31 97 PRO A N 1
ATOM 723 C CA . PRO A 1 97 ? 16.737 1.447 -2.114 1.00 91.31 97 PRO A CA 1
ATOM 724 C C . PRO A 1 97 ? 15.663 0.585 -1.439 1.00 91.31 97 PRO A C 1
ATOM 726 O O . PRO A 1 97 ? 14.499 0.977 -1.364 1.00 91.31 97 PRO A O 1
ATOM 729 N N . ARG A 1 98 ? 16.056 -0.540 -0.820 1.00 88.69 98 ARG A N 1
ATOM 730 C CA . ARG A 1 98 ? 15.127 -1.390 -0.038 1.00 88.69 98 ARG A CA 1
ATOM 731 C C . ARG A 1 98 ? 14.438 -0.623 1.099 1.00 88.69 98 ARG A C 1
ATOM 733 O O . ARG A 1 98 ? 13.302 -0.928 1.451 1.00 88.69 98 ARG A O 1
ATOM 740 N N . ALA A 1 99 ? 15.086 0.419 1.621 1.00 92.69 99 ALA A N 1
ATOM 741 C CA . ALA A 1 99 ? 14.515 1.315 2.623 1.00 92.69 99 ALA A CA 1
ATOM 742 C C . ALA A 1 99 ? 13.246 2.057 2.140 1.00 92.69 99 ALA A C 1
ATOM 744 O O . ALA A 1 99 ? 12.442 2.482 2.966 1.00 92.69 99 ALA A O 1
ATOM 745 N N . ALA A 1 100 ? 13.001 2.152 0.827 1.00 92.50 100 ALA A N 1
ATOM 746 C CA . ALA A 1 100 ? 11.734 2.644 0.281 1.00 92.50 100 ALA A CA 1
ATOM 747 C C . ALA A 1 100 ? 10.543 1.755 0.685 1.00 92.50 100 ALA A C 1
ATOM 749 O O . ALA A 1 100 ? 9.444 2.248 0.929 1.00 92.50 100 ALA A O 1
ATOM 750 N N . TRP A 1 101 ? 10.764 0.445 0.816 1.00 93.00 101 TRP A N 1
ATOM 751 C CA . TRP A 1 101 ? 9.746 -0.480 1.311 1.00 93.00 101 TRP A CA 1
ATOM 752 C C . TRP A 1 101 ? 9.493 -0.300 2.811 1.00 93.00 101 TRP A C 1
ATOM 754 O O . TRP A 1 101 ? 8.351 -0.292 3.265 1.00 93.00 101 TRP A O 1
ATOM 764 N N . GLU A 1 102 ? 10.557 -0.081 3.588 1.00 94.81 102 GLU A N 1
ATOM 765 C CA . GLU A 1 102 ? 10.456 0.227 5.021 1.00 94.81 102 GLU A CA 1
ATOM 766 C C . GLU A 1 102 ? 9.695 1.535 5.282 1.00 94.81 102 GLU A C 1
ATOM 768 O O . GLU A 1 102 ? 8.938 1.631 6.248 1.00 94.81 102 GLU A O 1
ATOM 773 N N . TRP A 1 103 ? 9.826 2.519 4.390 1.00 96.50 103 TRP A N 1
ATOM 774 C CA . TRP A 1 103 ? 9.018 3.736 4.413 1.00 96.50 103 TRP A CA 1
ATOM 775 C C . TRP A 1 103 ? 7.514 3.433 4.291 1.00 96.50 103 TRP A C 1
ATOM 777 O O . TRP A 1 103 ? 6.716 3.955 5.074 1.00 96.50 103 TRP A O 1
ATOM 787 N N . LEU A 1 104 ? 7.114 2.543 3.375 1.00 96.00 104 LEU A N 1
ATOM 788 C CA . LEU A 1 104 ? 5.713 2.120 3.252 1.00 96.00 104 LEU A CA 1
ATOM 789 C C . LEU A 1 104 ? 5.231 1.346 4.491 1.00 96.00 104 LEU A C 1
ATOM 791 O O . LEU A 1 104 ? 4.103 1.554 4.938 1.00 96.00 104 LEU A O 1
ATOM 795 N N . LEU A 1 105 ? 6.093 0.525 5.102 1.00 96.12 105 LEU A N 1
ATOM 796 C CA . LEU A 1 105 ? 5.796 -0.164 6.366 1.00 96.12 105 LEU A CA 1
ATOM 797 C C . LEU A 1 105 ? 5.542 0.814 7.518 1.00 96.12 105 LEU A C 1
ATOM 799 O O . LEU A 1 105 ? 4.581 0.634 8.269 1.00 96.12 105 LEU A O 1
ATOM 803 N N . MET A 1 106 ? 6.352 1.868 7.646 1.00 97.25 106 MET A N 1
ATOM 804 C CA . MET A 1 106 ? 6.122 2.913 8.649 1.00 97.25 106 MET A CA 1
ATOM 805 C C . MET A 1 106 ? 4.765 3.587 8.438 1.00 97.25 106 MET A C 1
ATOM 807 O O . MET A 1 106 ? 3.982 3.731 9.377 1.00 97.25 106 MET A O 1
ATOM 811 N N . ARG A 1 107 ? 4.455 3.957 7.194 1.00 96.88 107 ARG A N 1
ATOM 812 C CA . ARG A 1 107 ? 3.171 4.563 6.827 1.00 96.88 107 ARG A CA 1
ATOM 813 C C . ARG A 1 107 ? 1.986 3.662 7.176 1.00 96.88 107 ARG A C 1
ATOM 815 O O . ARG A 1 107 ? 1.028 4.122 7.794 1.00 96.88 107 ARG A O 1
ATOM 822 N N . ALA A 1 108 ? 2.062 2.375 6.850 1.00 96.44 108 ALA A N 1
ATOM 823 C CA . ALA A 1 108 ? 1.020 1.419 7.213 1.00 96.44 108 ALA A CA 1
ATOM 824 C C . ALA A 1 108 ? 0.860 1.271 8.737 1.00 96.44 108 ALA A C 1
ATOM 826 O O . ALA A 1 108 ? -0.262 1.208 9.246 1.00 96.44 108 ALA A O 1
ATOM 827 N N . ALA A 1 109 ? 1.967 1.289 9.485 1.00 97.06 109 ALA A N 1
ATOM 828 C CA . ALA A 1 109 ? 1.941 1.226 10.942 1.00 97.06 109 ALA A CA 1
ATOM 829 C C . ALA A 1 109 ? 1.273 2.457 11.581 1.00 97.06 109 ALA A C 1
ATOM 831 O O . ALA A 1 109 ? 0.532 2.304 12.553 1.00 97.06 109 ALA A O 1
ATOM 832 N N . LEU A 1 110 ? 1.476 3.654 11.020 1.00 96.31 110 LEU A N 1
ATOM 833 C CA . LEU A 1 110 ? 0.813 4.883 11.473 1.00 96.31 110 LEU A CA 1
ATOM 834 C C . LEU A 1 110 ? -0.713 4.798 11.334 1.00 96.31 110 LEU A C 1
ATOM 836 O O . LEU A 1 110 ? -1.442 5.173 12.256 1.00 96.31 110 LEU A O 1
ATOM 840 N N . LEU A 1 111 ? -1.205 4.283 10.203 1.00 95.69 111 LEU A N 1
ATOM 841 C CA . LEU A 1 111 ? -2.641 4.078 9.997 1.00 95.69 111 LEU A CA 1
ATOM 842 C C . LEU A 1 111 ? -3.207 3.017 10.942 1.00 95.69 111 LEU A C 1
ATOM 844 O O . LEU A 1 111 ? -4.225 3.267 11.585 1.00 95.69 111 LEU A O 1
ATOM 848 N N . ALA A 1 112 ? -2.527 1.879 11.097 1.00 96.56 112 ALA A N 1
ATOM 849 C CA . ALA A 1 112 ? -2.959 0.833 12.022 1.00 96.56 112 ALA A CA 1
ATOM 850 C C . ALA A 1 112 ? -3.027 1.343 13.475 1.00 96.56 112 ALA A C 1
ATOM 852 O O . ALA A 1 112 ? -4.010 1.097 14.173 1.00 96.56 112 ALA A O 1
ATOM 853 N N . GLN A 1 113 ? -2.035 2.125 13.925 1.00 96.50 113 GLN A N 1
ATOM 854 C CA . GLN A 1 113 ? -2.059 2.749 15.253 1.00 96.50 113 GLN A CA 1
ATOM 855 C C . GLN A 1 113 ? -3.267 3.682 15.416 1.00 96.50 113 GLN A C 1
ATOM 857 O O . GLN A 1 113 ? -3.901 3.704 16.473 1.00 96.50 113 GLN A O 1
ATOM 862 N N . ARG A 1 114 ? -3.612 4.442 14.370 1.00 95.12 114 ARG A N 1
ATOM 863 C CA . ARG A 1 114 ? -4.777 5.330 14.400 1.00 95.12 114 ARG A CA 1
ATOM 864 C C . ARG A 1 114 ? -6.086 4.547 14.499 1.00 95.12 114 ARG A C 1
ATOM 866 O O . ARG A 1 114 ? -6.936 4.914 15.307 1.00 95.12 114 ARG A O 1
ATOM 873 N N . MET A 1 115 ? -6.217 3.459 13.744 1.00 96.56 115 MET A N 1
ATOM 874 C CA . MET A 1 115 ? -7.376 2.566 13.810 1.00 96.56 115 MET A CA 1
ATOM 875 C C . MET A 1 115 ? -7.522 1.913 15.186 1.00 96.56 115 MET A C 1
ATOM 877 O O . MET A 1 115 ? -8.617 1.914 15.745 1.00 96.56 115 MET A O 1
ATOM 881 N N . ALA A 1 116 ? -6.417 1.468 15.790 1.00 96.44 116 ALA A N 1
ATOM 882 C CA . ALA A 1 116 ? -6.423 0.923 17.145 1.00 96.44 116 ALA A CA 1
ATOM 883 C C . ALA A 1 116 ? -6.903 1.959 18.177 1.00 96.44 116 ALA A C 1
ATOM 885 O O . ALA A 1 116 ? -7.692 1.636 19.065 1.00 96.44 116 ALA A O 1
ATOM 886 N N . ALA A 1 117 ? -6.478 3.221 18.042 1.00 95.56 117 ALA A N 1
ATOM 887 C CA . ALA A 1 117 ? -6.937 4.305 18.909 1.00 95.56 117 ALA A CA 1
ATOM 888 C C . ALA A 1 117 ? -8.443 4.583 18.746 1.00 95.56 117 ALA A C 1
ATOM 890 O O . ALA A 1 117 ? -9.139 4.798 19.738 1.00 95.56 117 ALA A O 1
ATOM 891 N N . PHE A 1 118 ? -8.961 4.5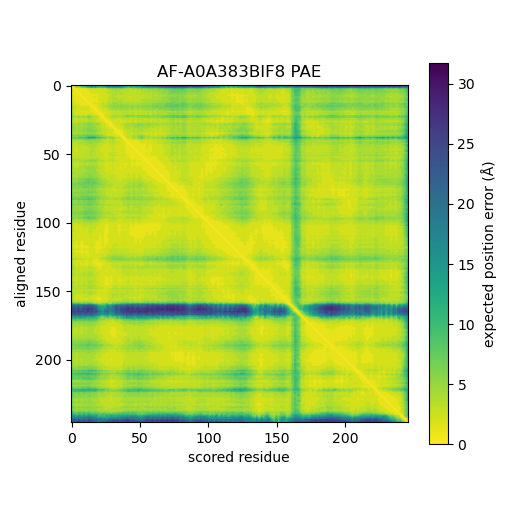44 17.514 1.00 96.81 118 PHE A N 1
ATOM 892 C CA . PHE A 1 118 ? -10.396 4.683 17.247 1.00 96.81 118 PHE A CA 1
ATOM 893 C C . PHE A 1 118 ? -11.205 3.542 17.860 1.00 96.81 118 PHE A C 1
ATOM 895 O O . PHE A 1 118 ? -12.168 3.807 18.580 1.00 96.81 118 PHE A O 1
ATOM 902 N N . ARG A 1 119 ? -10.772 2.291 17.658 1.00 97.06 119 ARG A N 1
ATOM 903 C CA . ARG A 1 119 ? -11.393 1.121 18.284 1.00 97.06 119 ARG A CA 1
ATOM 904 C C . ARG A 1 119 ? -11.396 1.254 19.800 1.00 97.06 119 ARG A C 1
ATOM 906 O O . ARG A 1 119 ? -12.453 1.129 20.405 1.00 97.06 119 ARG A O 1
ATOM 913 N N . SER A 1 120 ? -10.253 1.575 20.412 1.00 96.50 120 SER A N 1
ATOM 914 C CA . SER A 1 120 ? -10.158 1.759 21.867 1.00 96.50 120 SER A CA 1
ATOM 915 C C . SER A 1 120 ? -11.172 2.784 22.371 1.00 96.50 120 SER A C 1
ATOM 917 O O . SER A 1 120 ? -11.854 2.527 23.357 1.00 96.50 120 SER A O 1
ATOM 919 N N . ARG A 1 121 ? -11.335 3.910 21.664 1.00 96.00 121 ARG A N 1
ATOM 920 C CA . ARG A 1 121 ? -12.277 4.962 22.059 1.00 96.00 121 ARG A CA 1
ATOM 921 C C . ARG A 1 121 ? -13.736 4.506 22.017 1.00 96.00 121 ARG A C 1
ATOM 923 O O . ARG A 1 121 ? -14.512 4.873 22.894 1.00 96.00 121 ARG A O 1
ATOM 930 N N . VAL A 1 122 ? -14.103 3.706 21.018 1.00 96.94 122 VAL A N 1
ATOM 931 C CA . VAL A 1 122 ? -15.437 3.096 20.918 1.00 96.94 122 VAL A CA 1
ATOM 932 C C . VAL A 1 122 ? -15.651 2.092 22.052 1.00 96.94 122 VAL A C 1
ATOM 934 O O . VAL A 1 122 ? -16.673 2.149 22.738 1.00 96.94 122 VAL A O 1
ATOM 937 N N . GLN A 1 123 ? -14.666 1.226 22.302 1.00 96.88 123 GLN A N 1
ATOM 938 C CA . GLN A 1 123 ? -14.732 0.214 23.359 1.00 96.88 123 GLN A CA 1
ATOM 939 C C . GLN A 1 123 ? -14.847 0.845 24.756 1.00 96.88 123 GLN A C 1
ATOM 941 O O . GLN A 1 123 ? -15.609 0.345 25.584 1.00 96.88 123 GLN A O 1
ATOM 946 N N . ASP A 1 124 ? -14.170 1.969 25.018 1.00 96.56 124 ASP A N 1
ATOM 947 C CA . ASP A 1 124 ? -14.279 2.712 26.286 1.00 96.56 124 ASP A CA 1
ATOM 948 C C . ASP A 1 124 ? -15.723 3.147 26.599 1.00 96.56 124 ASP A C 1
ATOM 950 O O . ASP A 1 124 ? -16.098 3.271 27.766 1.00 96.56 124 ASP A O 1
ATOM 954 N N . VAL A 1 125 ? -16.545 3.378 25.567 1.00 97.12 125 VAL A N 1
ATOM 955 C CA . VAL A 1 125 ? -17.968 3.720 25.713 1.00 97.12 125 VAL A CA 1
ATOM 956 C C . VAL A 1 125 ? -18.840 2.472 25.771 1.00 97.12 125 VAL A C 1
ATOM 958 O O . VAL A 1 125 ? -19.724 2.383 26.625 1.00 97.12 125 VAL A O 1
ATOM 961 N N . ARG A 1 126 ? -18.637 1.531 24.842 1.00 97.19 126 ARG A N 1
ATOM 962 C CA . ARG A 1 126 ? -19.442 0.314 24.724 1.00 97.19 126 ARG A CA 1
ATOM 963 C C . ARG A 1 126 ? -18.557 -0.872 24.354 1.00 97.19 126 ARG A C 1
ATOM 965 O O . ARG A 1 126 ? -18.147 -1.028 23.207 1.00 97.19 126 ARG A O 1
ATOM 972 N N . GLN A 1 127 ? -18.300 -1.718 25.347 1.00 96.25 127 GLN A N 1
ATOM 973 C CA . GLN A 1 127 ? -17.503 -2.932 25.190 1.00 96.25 127 GLN A CA 1
ATOM 974 C C . GLN A 1 127 ? -18.191 -3.939 24.259 1.00 96.25 127 GLN A C 1
ATOM 976 O O . GLN A 1 127 ? -19.405 -4.131 24.331 1.00 96.25 127 GLN A O 1
ATOM 981 N N . GLY A 1 128 ? -17.400 -4.611 23.424 1.00 94.56 128 GLY A N 1
ATOM 982 C CA . GLY A 1 128 ? -17.843 -5.680 22.529 1.00 94.56 128 GLY A CA 1
ATOM 983 C C . GLY A 1 128 ? -18.479 -5.210 21.221 1.00 94.56 128 GLY A C 1
ATOM 984 O O . GLY A 1 128 ? -18.924 -6.051 20.448 1.00 94.56 128 GLY A O 1
ATOM 985 N N . LEU A 1 129 ? -18.524 -3.901 20.954 1.00 96.75 129 LEU A N 1
ATOM 986 C CA . LEU A 1 129 ? -19.062 -3.371 19.702 1.00 96.75 129 LEU A CA 1
ATOM 987 C C . LEU A 1 129 ? -18.074 -3.629 18.544 1.00 96.75 129 LEU A C 1
ATOM 989 O O . LEU A 1 129 ? -16.950 -3.135 18.625 1.00 96.75 129 LEU A O 1
ATOM 993 N N . PRO A 1 130 ? -18.445 -4.369 17.483 1.00 97.00 130 PRO A N 1
ATOM 994 C CA . PRO A 1 130 ? -17.559 -4.638 16.353 1.00 97.00 130 PRO A CA 1
ATOM 995 C C . PRO A 1 130 ? -17.019 -3.361 15.701 1.00 97.00 130 PRO A C 1
ATOM 997 O O . PRO A 1 130 ? -17.780 -2.443 15.382 1.00 97.00 130 PRO A O 1
ATOM 1000 N N . PHE A 1 131 ? -15.712 -3.317 15.455 1.00 97.06 131 PHE A N 1
ATOM 1001 C CA . PHE A 1 131 ? -15.046 -2.201 14.792 1.00 97.06 131 PHE A CA 1
ATOM 1002 C C . PHE A 1 131 ? -14.113 -2.700 13.689 1.00 97.06 131 PHE A C 1
ATOM 1004 O O . PHE A 1 131 ? -13.135 -3.391 13.959 1.00 97.06 131 PHE A O 1
ATOM 1011 N N . GLY A 1 132 ? -14.372 -2.315 12.447 1.00 94.56 132 GLY A N 1
ATOM 1012 C CA . GLY A 1 132 ? -13.625 -2.784 11.287 1.00 94.56 132 GLY A CA 1
ATOM 1013 C C . GLY A 1 132 ? -13.415 -1.721 10.225 1.00 94.56 132 GLY A C 1
ATOM 1014 O O . GLY A 1 132 ? -13.687 -0.536 10.435 1.00 94.56 132 GLY A O 1
ATOM 1015 N N . SER A 1 133 ? -12.909 -2.157 9.076 1.00 91.94 133 SER A N 1
ATOM 1016 C CA . SER A 1 133 ? -12.614 -1.287 7.935 1.00 91.94 133 SER A CA 1
ATOM 1017 C C . SER A 1 133 ? -12.635 -2.043 6.620 1.00 91.94 133 SER A C 1
ATOM 1019 O O . SER A 1 133 ? -12.407 -3.256 6.589 1.00 91.94 133 SER A O 1
ATOM 1021 N N . ASP A 1 134 ? -12.827 -1.318 5.520 1.00 89.31 134 ASP A N 1
ATOM 1022 C CA . ASP A 1 134 ? -12.393 -1.808 4.217 1.00 89.31 134 ASP A CA 1
ATOM 1023 C C . ASP A 1 134 ? -10.869 -1.690 4.084 1.00 89.31 134 ASP A C 1
ATOM 1025 O O . ASP A 1 134 ? -10.252 -0.735 4.566 1.00 89.31 134 ASP A O 1
ATOM 1029 N N . VAL A 1 135 ? -10.252 -2.677 3.438 1.00 89.31 135 VAL A N 1
ATOM 1030 C CA . VAL A 1 135 ? -8.823 -2.664 3.103 1.00 89.31 135 VAL A CA 1
ATOM 1031 C C . VAL A 1 135 ? -8.615 -2.873 1.609 1.00 89.31 135 VAL A C 1
ATOM 1033 O O . VAL A 1 135 ? -9.500 -3.351 0.895 1.00 89.31 135 VAL A O 1
ATOM 1036 N N . PHE A 1 136 ? -7.444 -2.483 1.113 1.00 90.44 136 PHE A N 1
ATOM 1037 C CA . PHE A 1 136 ? -7.007 -2.781 -0.247 1.00 90.44 136 PHE A CA 1
ATOM 1038 C C . PHE A 1 136 ? -6.708 -4.275 -0.425 1.00 90.44 136 PHE A C 1
ATOM 1040 O O . PHE A 1 136 ? -6.497 -4.989 0.555 1.00 90.44 136 PHE A O 1
ATOM 1047 N N . ALA A 1 137 ? -6.668 -4.728 -1.682 1.00 89.94 137 ALA A N 1
ATOM 1048 C CA . ALA A 1 137 ? -6.260 -6.084 -2.042 1.00 89.94 137 ALA A CA 1
ATOM 1049 C C . ALA A 1 137 ? -4.775 -6.332 -1.698 1.00 89.94 137 ALA A C 1
ATOM 1051 O O . ALA A 1 137 ? -3.982 -5.393 -1.826 1.00 89.94 137 ALA A O 1
ATOM 1052 N N . PRO A 1 138 ? -4.368 -7.559 -1.322 1.00 90.81 138 PRO A N 1
ATOM 1053 C CA . PRO A 1 138 ? -3.006 -7.852 -0.868 1.00 90.81 138 PRO A CA 1
ATOM 1054 C C . PRO A 1 138 ? -1.877 -7.354 -1.772 1.00 90.81 138 PRO A C 1
ATOM 1056 O O . PRO A 1 138 ? -0.888 -6.834 -1.256 1.00 90.81 138 PRO A O 1
ATOM 1059 N N . SER A 1 139 ? -2.014 -7.452 -3.099 1.00 91.56 139 SER A N 1
ATOM 1060 C CA . SER A 1 139 ? -0.985 -6.962 -4.040 1.00 91.56 139 SER A CA 1
ATOM 1061 C C . SER A 1 139 ? -0.690 -5.464 -3.942 1.00 91.56 139 SER A C 1
ATOM 1063 O O . SER A 1 139 ? 0.403 -5.027 -4.293 1.00 91.56 139 SER A O 1
ATOM 1065 N N . ILE A 1 140 ? -1.648 -4.673 -3.459 1.00 92.50 140 ILE A N 1
ATOM 1066 C CA . ILE A 1 140 ? -1.558 -3.210 -3.384 1.00 92.50 140 ILE A CA 1
ATOM 1067 C C . ILE A 1 140 ? -1.822 -2.672 -1.968 1.00 92.50 140 ILE A C 1
ATOM 1069 O O . ILE A 1 140 ? -1.901 -1.460 -1.765 1.00 92.50 140 ILE A O 1
ATOM 1073 N N . ALA A 1 141 ? -1.929 -3.563 -0.979 1.00 92.81 141 ALA A N 1
ATOM 1074 C CA . ALA A 1 141 ? -2.268 -3.236 0.400 1.00 92.81 141 ALA A CA 1
ATOM 1075 C C . ALA A 1 141 ? -1.241 -2.296 1.030 1.00 92.81 141 ALA A C 1
ATOM 1077 O O . ALA A 1 141 ? -1.586 -1.203 1.485 1.00 92.81 141 ALA A O 1
ATOM 1078 N N . LEU A 1 142 ? 0.036 -2.678 0.984 1.00 94.19 142 LEU A N 1
ATOM 1079 C CA . LEU A 1 142 ? 1.087 -1.907 1.635 1.00 94.19 142 LEU A CA 1
ATOM 1080 C C . LEU A 1 142 ? 1.268 -0.501 1.030 1.00 94.19 142 LEU A C 1
ATOM 1082 O O . LEU A 1 142 ? 1.286 0.458 1.805 1.00 94.19 142 LEU A O 1
ATOM 1086 N N . PRO A 1 143 ? 1.327 -0.318 -0.307 1.00 93.00 143 PRO A N 1
ATOM 1087 C CA . PRO A 1 143 ? 1.311 1.014 -0.917 1.00 93.00 143 PRO A CA 1
ATOM 1088 C C . PRO A 1 143 ? 0.126 1.888 -0.476 1.00 93.00 143 PRO A C 1
ATOM 1090 O O . PRO A 1 143 ? 0.267 3.103 -0.342 1.00 93.00 143 PRO A O 1
ATOM 1093 N N . GLY A 1 144 ? -1.030 1.271 -0.212 1.00 92.56 144 GLY A N 1
ATOM 1094 C CA . GLY A 1 144 ? -2.227 1.939 0.298 1.00 92.56 144 GLY A CA 1
ATOM 1095 C C . GLY A 1 144 ? -2.230 2.192 1.811 1.00 92.56 144 GLY A C 1
ATOM 1096 O O . GLY A 1 144 ? -3.114 2.890 2.312 1.00 92.56 144 GLY A O 1
ATOM 1097 N N . GLY A 1 145 ? -1.232 1.681 2.539 1.00 94.12 145 GLY A N 1
ATOM 1098 C CA . GLY A 1 145 ? -1.093 1.831 3.988 1.00 94.12 145 GLY A CA 1
ATOM 1099 C C . GLY A 1 145 ? -1.686 0.694 4.820 1.00 94.12 145 GLY A C 1
ATOM 1100 O O . GLY A 1 145 ? -1.986 0.886 6.001 1.00 94.12 145 GLY A O 1
ATOM 1101 N N . HIS A 1 146 ? -1.861 -0.483 4.227 1.00 93.75 146 HIS A N 1
ATOM 1102 C CA . HIS A 1 146 ? -2.408 -1.662 4.890 1.00 93.75 146 HIS A CA 1
ATOM 1103 C C . HIS A 1 146 ? -1.332 -2.729 5.091 1.00 93.75 146 HIS A C 1
ATOM 1105 O O . HIS A 1 146 ? -0.762 -3.254 4.141 1.00 93.75 146 HIS A O 1
ATOM 1111 N N . ASP A 1 147 ? -1.079 -3.044 6.360 1.00 92.62 147 ASP A N 1
ATOM 1112 C CA . ASP A 1 147 ? -0.291 -4.189 6.821 1.00 92.62 147 ASP A CA 1
ATOM 1113 C C . ASP A 1 147 ? -1.238 -5.095 7.611 1.00 92.62 147 ASP A C 1
ATOM 1115 O O . ASP A 1 147 ? -1.674 -4.726 8.702 1.00 92.62 147 ASP A O 1
ATOM 1119 N N . TYR A 1 148 ? -1.625 -6.241 7.046 1.00 90.25 148 TYR A N 1
ATOM 1120 C CA . TYR A 1 148 ? -2.732 -7.020 7.606 1.00 90.25 148 TYR A CA 1
ATOM 1121 C C . TYR A 1 148 ? -2.474 -7.507 9.027 1.00 90.25 148 TYR A C 1
ATOM 1123 O O . TYR A 1 148 ? -3.387 -7.447 9.840 1.00 90.25 148 TYR A O 1
ATOM 1131 N N . GLY A 1 149 ? -1.239 -7.883 9.369 1.00 89.50 149 GLY A N 1
ATOM 1132 C CA . GLY A 1 149 ? -0.912 -8.305 10.731 1.00 89.50 149 GLY A CA 1
ATOM 1133 C C . GLY A 1 149 ? -1.163 -7.202 11.767 1.00 89.50 149 GLY A C 1
ATOM 1134 O O . GLY A 1 149 ? -1.743 -7.453 12.824 1.00 89.50 149 GLY A O 1
ATOM 1135 N N . ARG A 1 150 ? -0.779 -5.954 11.470 1.00 93.06 150 ARG A N 1
ATOM 1136 C CA . ARG A 1 150 ? -1.068 -4.804 12.345 1.00 93.06 150 ARG A CA 1
ATOM 1137 C C . ARG A 1 150 ? -2.538 -4.408 12.321 1.00 93.06 150 ARG A C 1
ATOM 1139 O O . ARG A 1 150 ? -3.058 -3.968 13.343 1.00 93.06 150 ARG A O 1
ATOM 1146 N N . TRP A 1 151 ? -3.195 -4.543 11.176 1.00 92.56 151 TRP A N 1
ATOM 1147 C CA . TRP A 1 151 ? -4.606 -4.207 11.017 1.00 92.56 151 TRP A CA 1
ATOM 1148 C C . TRP A 1 151 ? -5.525 -5.184 11.755 1.00 92.56 151 TRP A C 1
ATOM 1150 O O . TRP A 1 151 ? -6.404 -4.731 12.476 1.00 92.56 151 TRP A O 1
ATOM 1160 N N . GLU A 1 152 ? -5.257 -6.490 11.709 1.00 91.19 152 GLU A N 1
ATOM 1161 C CA . GLU A 1 152 ? -5.953 -7.492 12.532 1.00 91.19 152 GLU A CA 1
ATOM 1162 C C . GLU A 1 152 ? -5.827 -7.205 14.034 1.00 91.19 152 GLU A C 1
ATOM 1164 O O . GLU A 1 152 ? -6.750 -7.450 14.799 1.00 91.19 152 GLU A O 1
ATOM 1169 N N . ALA A 1 153 ? -4.697 -6.657 14.488 1.00 92.31 153 ALA A N 1
ATOM 1170 C CA . ALA A 1 153 ? -4.554 -6.250 15.885 1.00 92.31 153 ALA A CA 1
ATOM 1171 C C . ALA A 1 153 ? -5.330 -4.956 16.211 1.00 92.31 153 ALA A C 1
ATOM 1173 O O . ALA A 1 153 ? -5.727 -4.730 17.358 1.00 92.31 153 ALA A O 1
ATOM 1174 N N . ALA A 1 154 ? -5.524 -4.089 15.215 1.00 95.19 154 ALA A N 1
ATOM 1175 C CA . ALA A 1 154 ? -6.149 -2.779 15.360 1.00 95.19 154 ALA A CA 1
ATOM 1176 C C . ALA A 1 154 ? -7.679 -2.799 15.200 1.00 95.19 154 ALA A C 1
ATOM 1178 O O . ALA A 1 154 ? -8.345 -1.882 15.683 1.00 95.19 154 ALA A O 1
ATOM 1179 N N . THR A 1 155 ? -8.237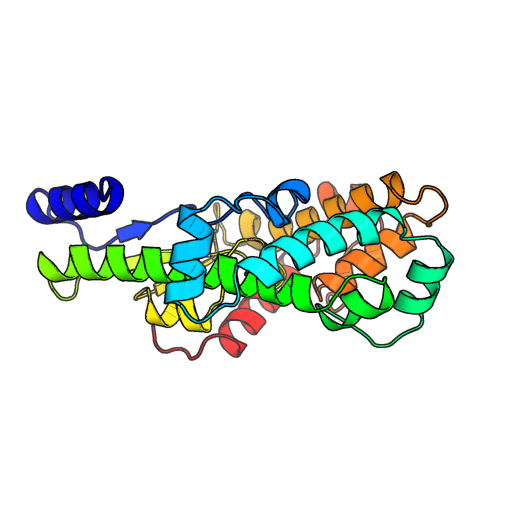 -3.822 14.551 1.00 94.69 155 THR A N 1
ATOM 1180 C CA . THR A 1 155 ? -9.662 -3.935 14.196 1.00 94.69 155 THR A CA 1
ATOM 1181 C C . THR A 1 155 ? -10.207 -5.334 14.478 1.00 94.69 155 THR A C 1
ATOM 1183 O O . THR A 1 155 ? -9.452 -6.293 14.450 1.00 94.69 155 THR A O 1
ATOM 1186 N N . ASP A 1 156 ? -11.513 -5.458 14.701 1.00 94.88 156 ASP A N 1
ATOM 1187 C CA . ASP A 1 156 ? -12.215 -6.734 14.897 1.00 94.88 156 ASP A CA 1
ATOM 1188 C C . ASP A 1 156 ? -12.510 -7.461 13.578 1.00 94.88 156 ASP A C 1
ATOM 1190 O O . ASP A 1 156 ? -12.622 -8.677 13.555 1.00 94.88 156 ASP A O 1
ATOM 1194 N N . PHE A 1 157 ? -12.653 -6.735 12.467 1.00 91.25 157 PHE A N 1
ATOM 1195 C CA . PHE A 1 157 ? -12.867 -7.348 11.159 1.00 91.25 157 PHE A CA 1
ATOM 1196 C C . PHE A 1 157 ? -12.295 -6.492 10.031 1.00 91.25 157 PHE A C 1
ATOM 1198 O O . PHE A 1 157 ? -12.255 -5.261 10.104 1.00 91.25 157 PHE A O 1
ATOM 1205 N N . LEU A 1 158 ? -11.905 -7.160 8.948 1.00 88.31 158 LEU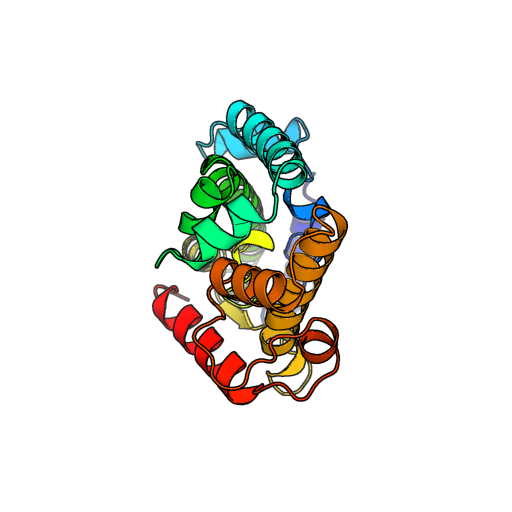 A N 1
ATOM 1206 C CA . LEU A 1 158 ? -11.471 -6.537 7.704 1.00 88.31 158 LEU A CA 1
ATOM 1207 C C . LEU A 1 158 ? -12.440 -6.934 6.597 1.00 88.31 158 LEU A C 1
ATOM 1209 O O . LEU A 1 158 ? -12.813 -8.101 6.475 1.00 88.31 158 LEU A O 1
ATOM 1213 N N . THR A 1 159 ? -12.833 -5.972 5.771 1.00 84.31 159 THR A N 1
ATOM 1214 C CA . THR A 1 159 ? -13.634 -6.238 4.576 1.00 84.31 159 THR A CA 1
ATOM 1215 C C . THR A 1 159 ? -12.825 -5.936 3.329 1.00 84.31 159 THR A C 1
ATOM 1217 O O . THR A 1 159 ? -12.028 -4.996 3.286 1.00 84.31 159 THR A O 1
ATOM 1220 N N . GLY A 1 160 ? -13.031 -6.735 2.285 1.00 74.69 160 GLY A N 1
ATOM 1221 C CA . GLY A 1 160 ? -12.545 -6.354 0.974 1.00 74.69 160 GLY A CA 1
ATOM 1222 C C . GLY A 1 160 ? -13.417 -5.251 0.418 1.00 74.69 160 GLY A C 1
ATOM 1223 O O . GLY A 1 160 ? -14.620 -5.467 0.256 1.00 74.69 160 GLY A O 1
ATOM 1224 N N . GLY A 1 161 ? -12.818 -4.081 0.164 1.00 64.00 161 GLY A N 1
ATOM 1225 C CA . GLY A 1 161 ? -13.483 -2.939 -0.456 1.00 64.00 161 GLY A CA 1
ATOM 1226 C C . GLY A 1 161 ? -14.222 -3.394 -1.710 1.00 64.00 161 GLY A C 1
ATOM 1227 O O . GLY A 1 161 ? -13.623 -3.602 -2.764 1.00 64.00 161 GLY A O 1
ATOM 1228 N N . SER A 1 162 ? -15.524 -3.615 -1.571 1.00 48.34 162 SER A N 1
ATOM 1229 C CA . SER A 1 162 ? -16.373 -4.183 -2.602 1.00 48.34 162 SER A CA 1
ATOM 1230 C C . SER A 1 162 ? -17.519 -3.223 -2.853 1.00 48.34 162 SER A C 1
ATOM 1232 O O . SER A 1 162 ? -18.420 -3.051 -2.038 1.00 48.34 162 SER A O 1
ATOM 1234 N N . SER A 1 163 ? -17.494 -2.584 -4.017 1.00 48.81 163 SER A N 1
ATOM 1235 C CA . SER A 1 163 ? -18.736 -2.178 -4.656 1.00 48.81 163 SER A CA 1
ATOM 1236 C C . SER A 1 163 ? -19.418 -3.436 -5.215 1.00 48.81 163 SER A C 1
ATOM 1238 O O . SER A 1 163 ? -18.748 -4.413 -5.558 1.00 48.81 163 SER A O 1
ATOM 1240 N N . ALA A 1 164 ? -20.756 -3.426 -5.195 1.00 34.56 164 ALA A N 1
ATOM 1241 C CA . ALA A 1 164 ? -21.688 -4.497 -5.570 1.00 34.56 164 ALA A CA 1
ATOM 1242 C C . ALA A 1 164 ? -21.062 -5.734 -6.258 1.00 34.56 164 ALA A C 1
ATOM 1244 O O . ALA A 1 164 ? -20.714 -5.697 -7.436 1.00 34.56 164 ALA A O 1
ATOM 1245 N N . GLY A 1 165 ? -20.969 -6.847 -5.520 1.00 43.38 165 GLY A N 1
ATOM 1246 C CA . GLY A 1 165 ? -20.552 -8.148 -6.057 1.00 43.38 165 GLY A CA 1
ATOM 1247 C C . GLY A 1 165 ? -19.086 -8.535 -5.837 1.00 43.38 165 GLY A C 1
ATOM 1248 O O . GLY A 1 165 ? -18.642 -9.498 -6.446 1.00 43.38 165 GLY A O 1
ATOM 1249 N N . GLY A 1 166 ? -18.318 -7.824 -5.000 1.00 44.56 166 GLY A N 1
ATOM 1250 C CA . GLY A 1 166 ? -16.970 -8.258 -4.573 1.00 44.56 166 GLY A CA 1
ATOM 1251 C C . GLY A 1 166 ? -15.848 -8.001 -5.584 1.00 44.56 166 GLY A C 1
ATOM 1252 O O . GLY A 1 166 ? -14.689 -7.854 -5.213 1.00 44.56 166 GLY A O 1
ATOM 1253 N N . VAL A 1 167 ? -16.202 -7.880 -6.860 1.00 50.22 167 VAL A N 1
ATOM 1254 C CA . VAL A 1 167 ? -15.266 -7.919 -7.985 1.00 50.22 167 VAL A CA 1
ATOM 1255 C C . VAL A 1 167 ? -14.711 -6.537 -8.369 1.00 50.22 167 VAL A C 1
ATOM 1257 O O . VAL A 1 167 ? -13.559 -6.424 -8.777 1.00 50.22 167 VAL A O 1
ATOM 1260 N N . VAL A 1 168 ? -15.496 -5.467 -8.217 1.00 50.72 168 VAL A N 1
ATOM 1261 C CA . VAL A 1 168 ? -15.222 -4.168 -8.874 1.00 50.72 168 VAL A CA 1
ATOM 1262 C C . VAL A 1 168 ? -14.297 -3.241 -8.060 1.00 50.72 168 VAL A C 1
ATOM 1264 O O . VAL A 1 168 ? -13.957 -2.155 -8.519 1.00 50.72 168 VAL A O 1
ATOM 1267 N N . GLY A 1 169 ? -13.836 -3.660 -6.876 1.00 68.50 169 GLY A N 1
ATOM 1268 C CA . GLY A 1 169 ? -12.892 -2.883 -6.057 1.00 68.50 169 GLY A CA 1
ATOM 1269 C C . GLY A 1 169 ? -11.481 -3.470 -6.008 1.00 68.50 169 GLY A C 1
ATOM 1270 O O . GLY A 1 169 ? -10.503 -2.776 -6.276 1.00 68.50 169 GLY A O 1
ATOM 1271 N N . TRP A 1 170 ? -11.364 -4.757 -5.679 1.00 75.81 170 TRP A N 1
ATOM 1272 C CA . TRP A 1 170 ? -10.066 -5.418 -5.517 1.00 75.81 170 TRP A CA 1
ATOM 1273 C C . TRP A 1 170 ? -9.434 -5.849 -6.836 1.00 75.81 170 TRP A C 1
ATOM 1275 O O . TRP A 1 170 ? -8.278 -5.511 -7.080 1.00 75.81 170 TRP A O 1
ATOM 1285 N N . ALA A 1 171 ? -10.185 -6.547 -7.695 1.00 71.81 171 ALA A N 1
ATOM 1286 C CA . ALA A 1 171 ? -9.634 -7.078 -8.940 1.00 71.81 171 ALA A CA 1
ATOM 1287 C C . ALA A 1 171 ? -9.227 -5.953 -9.905 1.00 71.81 171 ALA A C 1
ATOM 1289 O O . ALA A 1 171 ? -8.124 -5.962 -10.438 1.00 71.81 171 ALA A O 1
ATOM 1290 N N . THR A 1 172 ? -10.083 -4.945 -10.066 1.00 81.62 172 THR A N 1
ATOM 1291 C CA . THR A 1 172 ? -9.812 -3.769 -10.909 1.00 81.62 172 THR A CA 1
ATOM 1292 C C . THR A 1 172 ? -8.821 -2.802 -10.260 1.00 81.62 172 THR A C 1
ATOM 1294 O O . THR A 1 172 ? -8.002 -2.204 -10.947 1.00 81.62 172 THR A O 1
ATOM 1297 N N . GLY A 1 173 ? -8.850 -2.640 -8.931 1.00 85.88 173 GLY A N 1
ATOM 1298 C CA . GLY A 1 173 ? -7.912 -1.770 -8.219 1.00 85.88 173 GLY A CA 1
ATOM 1299 C C . GLY A 1 173 ? -6.462 -2.237 -8.353 1.00 85.88 173 GLY A C 1
ATOM 1300 O O . GLY A 1 173 ? -5.567 -1.407 -8.520 1.00 85.88 173 GLY A O 1
ATOM 1301 N N . ALA A 1 174 ? -6.251 -3.555 -8.320 1.00 88.50 174 ALA A N 1
ATOM 1302 C CA . ALA A 1 174 ? -4.960 -4.202 -8.509 1.00 88.50 174 ALA A CA 1
ATOM 1303 C C . ALA A 1 174 ? -4.388 -3.952 -9.917 1.00 88.50 174 ALA A C 1
ATOM 1305 O O . ALA A 1 174 ? -3.265 -3.454 -10.031 1.00 88.50 174 ALA A O 1
ATOM 1306 N N . THR A 1 175 ? -5.167 -4.218 -10.971 1.00 90.94 175 THR A N 1
ATOM 1307 C CA . THR A 1 175 ? -4.724 -4.026 -12.364 1.00 90.94 175 THR A CA 1
ATOM 1308 C C . THR A 1 175 ? -4.590 -2.553 -12.738 1.00 90.94 175 THR A C 1
ATOM 1310 O O . THR A 1 175 ? -3.662 -2.194 -13.455 1.00 90.94 175 THR A O 1
ATOM 1313 N N . ASN A 1 176 ? -5.444 -1.676 -12.197 1.00 91.81 176 ASN A N 1
ATOM 1314 C CA . ASN A 1 176 ? -5.304 -0.229 -12.371 1.00 91.81 176 ASN A CA 1
ATOM 1315 C C . ASN A 1 176 ? -4.001 0.288 -11.755 1.00 91.81 176 ASN A C 1
ATOM 1317 O O . ASN A 1 176 ? -3.340 1.132 -12.351 1.00 91.81 176 ASN A O 1
ATOM 1321 N N . ALA A 1 177 ? -3.599 -0.221 -10.583 1.00 93.69 177 ALA A N 1
ATOM 1322 C CA . ALA A 1 177 ? -2.300 0.124 -10.013 1.00 93.69 177 ALA A CA 1
ATOM 1323 C C . ALA A 1 177 ? -1.154 -0.314 -10.935 1.00 93.69 177 ALA A C 1
ATOM 1325 O O . ALA A 1 177 ? -0.294 0.506 -11.237 1.00 93.69 177 ALA A O 1
ATOM 1326 N N . ALA A 1 178 ? -1.178 -1.549 -11.448 1.00 95.44 178 ALA A N 1
ATOM 1327 C CA . ALA A 1 178 ? -0.168 -2.010 -12.403 1.00 95.44 178 ALA A CA 1
ATOM 1328 C C . ALA A 1 178 ? -0.118 -1.131 -13.665 1.00 95.44 178 ALA A C 1
ATOM 1330 O O . ALA A 1 178 ? 0.967 -0.754 -14.101 1.00 95.44 178 ALA A O 1
ATOM 1331 N N . ALA A 1 179 ? -1.277 -0.739 -14.204 1.00 96.38 179 ALA A N 1
ATOM 1332 C CA . ALA A 1 179 ? -1.363 0.126 -15.377 1.00 96.38 179 ALA A CA 1
ATOM 1333 C C . ALA A 1 179 ? -0.750 1.514 -15.142 1.00 96.38 179 ALA A C 1
ATOM 1335 O O . ALA A 1 179 ? 0.020 1.980 -15.976 1.00 96.38 179 ALA A O 1
ATOM 1336 N N . GLU A 1 180 ? -1.045 2.172 -14.015 1.00 96.44 180 GLU A N 1
ATOM 1337 C CA . GLU A 1 180 ? -0.449 3.484 -13.716 1.00 96.44 180 GLU A CA 1
ATOM 1338 C C . GLU A 1 180 ? 1.053 3.391 -13.431 1.00 96.44 180 GLU A C 1
ATOM 1340 O O . GLU A 1 180 ? 1.801 4.306 -13.763 1.00 96.44 180 GLU A O 1
ATOM 1345 N N . TRP A 1 181 ? 1.519 2.290 -12.834 1.00 96.25 181 TRP A N 1
ATOM 1346 C CA . TRP A 1 181 ? 2.947 2.086 -12.589 1.00 96.25 181 TRP A CA 1
ATOM 1347 C C . TRP A 1 181 ? 3.704 1.847 -13.899 1.00 96.25 181 TRP A C 1
ATOM 1349 O O . TRP A 1 181 ? 4.766 2.434 -14.097 1.00 96.25 181 TRP A O 1
ATOM 1359 N N . ALA A 1 182 ? 3.134 1.056 -14.813 1.00 97.44 182 ALA A N 1
ATOM 1360 C CA . ALA A 1 182 ? 3.673 0.858 -16.155 1.00 97.44 182 ALA A CA 1
ATOM 1361 C C . ALA A 1 182 ? 3.661 2.162 -16.969 1.00 97.44 182 ALA A C 1
ATOM 1363 O O . ALA A 1 182 ? 4.672 2.517 -17.566 1.00 97.44 182 ALA A O 1
ATOM 1364 N N . GLN A 1 183 ? 2.562 2.923 -16.919 1.00 97.31 183 GLN A N 1
ATOM 1365 C CA . GLN A 1 183 ? 2.462 4.238 -17.557 1.00 97.31 183 GLN A CA 1
ATOM 1366 C C . GLN A 1 183 ? 3.562 5.180 -17.058 1.00 97.31 183 GLN A C 1
ATOM 1368 O O . GLN A 1 183 ? 4.306 5.738 -17.862 1.00 97.31 183 GLN A O 1
ATOM 1373 N N . ALA A 1 184 ? 3.712 5.313 -15.738 1.00 95.38 184 ALA A N 1
ATOM 1374 C CA . ALA A 1 184 ? 4.742 6.160 -15.149 1.00 95.38 184 ALA A CA 1
ATOM 1375 C C . ALA A 1 184 ? 6.156 5.726 -15.563 1.00 95.38 184 ALA A C 1
ATOM 1377 O O . ALA A 1 184 ? 7.006 6.578 -15.805 1.00 95.38 184 ALA A O 1
ATOM 1378 N N . LEU A 1 185 ? 6.407 4.419 -15.681 1.00 95.88 185 LEU A N 1
ATOM 1379 C CA . LEU A 1 185 ? 7.682 3.905 -16.169 1.00 95.88 185 LEU A CA 1
ATOM 1380 C C . LEU A 1 185 ? 7.934 4.304 -17.630 1.00 95.88 185 LEU A C 1
ATOM 1382 O O . LEU A 1 185 ? 8.991 4.851 -17.915 1.00 95.88 185 LEU A O 1
ATOM 1386 N N . THR A 1 186 ? 6.961 4.125 -18.528 1.00 96.94 186 THR A N 1
ATOM 1387 C CA . THR A 1 186 ? 7.102 4.535 -19.942 1.00 96.94 186 THR A CA 1
ATOM 1388 C C . THR A 1 186 ? 7.231 6.053 -20.124 1.00 96.94 186 THR A C 1
ATOM 1390 O O . THR A 1 186 ? 7.823 6.518 -21.092 1.00 96.94 186 THR A O 1
ATOM 1393 N N . GLU A 1 187 ? 6.704 6.852 -19.191 1.00 95.50 187 GLU A N 1
ATOM 1394 C CA . GLU A 1 187 ? 6.873 8.310 -19.197 1.00 95.50 187 GLU A CA 1
ATOM 1395 C C . GLU A 1 187 ? 8.263 8.746 -18.721 1.00 95.50 187 GLU A C 1
ATOM 1397 O O . GLU A 1 187 ? 8.797 9.741 -19.213 1.00 95.50 187 GLU A O 1
ATOM 1402 N N . LEU A 1 188 ? 8.837 8.025 -17.753 1.00 93.56 188 LEU A N 1
ATOM 1403 C CA . LEU A 1 188 ? 10.163 8.305 -17.200 1.00 93.56 188 LEU A CA 1
ATOM 1404 C C . LEU A 1 188 ? 11.292 7.754 -18.078 1.00 93.56 188 LEU A C 1
ATOM 1406 O O . LEU A 1 188 ? 12.330 8.403 -18.179 1.00 93.56 188 LEU A O 1
ATOM 1410 N N . ALA A 1 189 ? 11.062 6.613 -18.728 1.00 94.81 189 ALA A N 1
ATOM 1411 C CA . ALA A 1 189 ? 12.001 5.915 -19.599 1.00 94.81 189 ALA A CA 1
ATOM 1412 C C . ALA A 1 189 ? 11.319 5.565 -20.939 1.00 94.81 189 ALA A C 1
ATOM 1414 O O . ALA A 1 189 ? 10.862 4.434 -21.124 1.00 94.81 189 ALA A O 1
ATOM 1415 N N . PRO A 1 190 ? 11.193 6.529 -21.875 1.00 95.19 190 PRO A N 1
ATOM 1416 C CA . PRO A 1 190 ? 10.481 6.338 -23.145 1.00 95.19 190 PRO A CA 1
ATOM 1417 C C . PRO A 1 190 ? 11.068 5.260 -24.065 1.00 95.19 190 PRO A C 1
ATOM 1419 O O . PRO A 1 190 ? 10.429 4.868 -25.038 1.00 95.19 190 PRO A O 1
ATOM 1422 N N . GLU A 1 191 ? 12.298 4.828 -23.804 1.00 95.75 191 GLU A N 1
ATOM 1423 C CA . GLU A 1 191 ? 12.970 3.728 -24.488 1.00 95.75 191 GLU A CA 1
ATOM 1424 C C . GLU A 1 191 ? 12.507 2.334 -24.032 1.00 95.75 191 GLU A C 1
ATOM 1426 O O . GLU A 1 191 ? 12.800 1.353 -24.709 1.00 95.75 191 GLU A O 1
ATOM 1431 N N . VAL A 1 192 ? 11.803 2.231 -22.899 1.00 97.12 192 VAL A N 1
ATOM 1432 C CA . VAL A 1 192 ? 11.273 0.963 -22.385 1.00 97.12 192 VAL A CA 1
ATOM 1433 C C . VAL A 1 192 ? 10.020 0.576 -23.168 1.00 97.12 192 VAL A C 1
ATOM 1435 O O . VAL A 1 192 ? 9.057 1.343 -23.235 1.00 97.12 192 VAL A O 1
ATOM 1438 N N . ASP A 1 193 ? 10.004 -0.645 -23.705 1.00 97.00 193 ASP A N 1
ATOM 1439 C CA . ASP A 1 193 ? 8.824 -1.204 -24.365 1.00 97.00 193 ASP A CA 1
ATOM 1440 C C . ASP A 1 193 ? 7.637 -1.317 -23.389 1.00 97.00 193 ASP A C 1
ATOM 1442 O O . ASP A 1 193 ? 7.780 -1.737 -22.238 1.00 97.00 193 ASP A O 1
ATOM 1446 N N . GLU A 1 194 ? 6.430 -0.975 -23.857 1.00 97.75 194 GLU A N 1
ATOM 1447 C CA . GLU A 1 194 ? 5.220 -0.969 -23.017 1.00 97.75 194 GLU A CA 1
ATOM 1448 C C . GLU A 1 194 ? 4.957 -2.337 -22.364 1.00 97.75 194 GLU A C 1
ATOM 1450 O O . GLU A 1 194 ? 4.612 -2.403 -21.184 1.00 97.75 194 GLU A O 1
ATOM 1455 N N . GLU A 1 195 ? 5.140 -3.430 -23.110 1.00 97.56 195 GLU A N 1
ATOM 1456 C CA . GLU A 1 195 ? 4.919 -4.791 -22.604 1.00 97.56 195 GLU A CA 1
ATOM 1457 C C . GLU A 1 195 ? 5.873 -5.138 -21.453 1.00 97.56 195 GLU A C 1
ATOM 1459 O O . GLU A 1 195 ? 5.446 -5.714 -20.448 1.00 97.56 195 GLU A O 1
ATOM 1464 N N . ASP A 1 196 ? 7.138 -4.725 -21.558 1.00 97.81 196 ASP A N 1
ATOM 1465 C CA . ASP A 1 196 ? 8.150 -4.914 -20.518 1.00 97.81 196 ASP A CA 1
ATOM 1466 C C . ASP A 1 196 ? 7.830 -4.069 -19.279 1.00 97.81 196 ASP A C 1
ATOM 1468 O O . ASP A 1 196 ? 7.948 -4.546 -18.145 1.00 97.81 196 ASP A O 1
ATOM 1472 N N . ALA A 1 197 ? 7.359 -2.833 -19.475 1.00 97.69 197 ALA A N 1
ATOM 1473 C CA . ALA A 1 197 ? 6.908 -1.983 -18.380 1.00 97.69 197 ALA A CA 1
ATOM 1474 C C . ALA A 1 197 ? 5.708 -2.594 -17.637 1.00 97.69 197 ALA A C 1
ATOM 1476 O O . ALA A 1 197 ? 5.673 -2.594 -16.401 1.00 97.69 197 ALA A O 1
ATOM 1477 N N . VAL A 1 198 ? 4.743 -3.149 -18.376 1.00 98.12 198 VAL A N 1
ATOM 1478 C CA . VAL A 1 198 ? 3.581 -3.835 -17.802 1.00 98.12 198 VAL A CA 1
ATOM 1479 C C . VAL A 1 198 ? 3.998 -5.096 -17.053 1.00 98.12 198 VAL A C 1
ATOM 1481 O O . VAL A 1 198 ? 3.590 -5.280 -15.906 1.00 98.12 198 VAL A O 1
ATOM 1484 N N . GLU A 1 199 ? 4.828 -5.950 -17.649 1.00 97.38 199 GLU A N 1
ATOM 1485 C CA . GLU A 1 199 ? 5.320 -7.162 -16.992 1.00 97.38 199 GLU A CA 1
ATOM 1486 C C . GLU A 1 199 ? 6.092 -6.819 -15.709 1.00 97.38 199 GLU A C 1
ATOM 1488 O O . GLU A 1 199 ? 5.861 -7.432 -14.664 1.00 97.38 199 GLU A O 1
ATOM 1493 N N . LEU A 1 200 ? 6.947 -5.792 -15.733 1.00 97.31 200 LEU A N 1
ATOM 1494 C CA . LEU A 1 200 ? 7.674 -5.347 -14.546 1.00 97.31 200 LEU A CA 1
ATOM 1495 C C . LEU A 1 200 ? 6.724 -4.847 -13.447 1.00 97.31 200 LEU A C 1
ATOM 1497 O O . LEU A 1 200 ? 6.893 -5.218 -12.283 1.00 97.31 200 LEU A O 1
ATOM 1501 N N . ALA A 1 201 ? 5.712 -4.047 -13.798 1.00 96.75 201 ALA A N 1
ATOM 1502 C CA . ALA A 1 201 ? 4.712 -3.560 -12.848 1.00 96.75 201 ALA A CA 1
ATOM 1503 C C . ALA A 1 201 ? 3.899 -4.710 -12.230 1.00 96.75 201 ALA A C 1
ATOM 1505 O O . ALA A 1 201 ? 3.715 -4.752 -11.009 1.00 96.75 201 ALA A O 1
ATOM 1506 N N . LEU A 1 202 ? 3.473 -5.682 -13.045 1.00 96.50 202 LEU A N 1
ATOM 1507 C CA . LEU A 1 202 ? 2.787 -6.884 -12.572 1.00 96.50 202 LEU A CA 1
ATOM 1508 C C . LEU A 1 202 ? 3.675 -7.669 -11.603 1.00 96.50 202 LEU A C 1
ATOM 1510 O O . LEU A 1 202 ? 3.224 -7.996 -10.510 1.00 96.50 202 LEU A O 1
ATOM 1514 N N . ARG A 1 203 ? 4.951 -7.901 -11.925 1.00 96.12 203 ARG A N 1
ATOM 1515 C CA . ARG A 1 203 ? 5.896 -8.604 -11.040 1.00 96.12 203 ARG A CA 1
ATOM 1516 C C . ARG A 1 203 ? 6.175 -7.862 -9.735 1.00 96.12 203 ARG A C 1
ATOM 1518 O O . ARG A 1 203 ? 6.271 -8.482 -8.673 1.00 96.12 203 ARG A O 1
ATOM 1525 N N . LEU A 1 204 ? 6.290 -6.537 -9.787 1.00 94.50 204 LEU A N 1
ATOM 1526 C CA . LEU A 1 204 ? 6.525 -5.687 -8.618 1.00 94.50 204 LEU A CA 1
ATOM 1527 C C . LEU A 1 204 ? 5.320 -5.679 -7.667 1.00 94.50 204 LEU A C 1
ATOM 1529 O O . LEU A 1 204 ? 5.492 -5.704 -6.451 1.00 94.50 204 LEU A O 1
ATOM 1533 N N . LEU A 1 205 ? 4.101 -5.751 -8.202 1.00 93.12 205 LEU A N 1
ATOM 1534 C CA . LEU A 1 205 ? 2.872 -5.948 -7.421 1.00 93.12 205 LEU A CA 1
ATOM 1535 C C . LEU A 1 205 ? 2.548 -7.442 -7.204 1.00 93.12 205 LEU A C 1
ATOM 1537 O O . LEU A 1 205 ? 1.532 -7.805 -6.607 1.00 93.12 205 LEU A O 1
ATOM 1541 N N . SER A 1 206 ? 3.444 -8.327 -7.655 1.00 91.81 206 SER A N 1
ATOM 1542 C CA . SER A 1 206 ? 3.344 -9.788 -7.592 1.00 91.81 206 SER A CA 1
ATOM 1543 C C . SER A 1 206 ? 2.079 -10.364 -8.244 1.00 91.81 206 SER A C 1
ATOM 1545 O O . SER A 1 206 ? 1.592 -11.385 -7.773 1.00 91.81 206 SER A O 1
ATOM 1547 N N . GLN A 1 207 ? 1.507 -9.686 -9.244 1.00 92.12 207 GLN A N 1
ATOM 1548 C CA . GLN A 1 207 ? 0.302 -10.011 -10.032 1.00 92.12 207 GLN A CA 1
ATOM 1549 C C . GLN A 1 207 ? 0.593 -10.789 -11.327 1.00 92.12 207 GLN A C 1
ATOM 1551 O O . GLN A 1 207 ? -0.331 -11.103 -12.075 1.00 92.12 207 GLN A O 1
ATOM 1556 N N . ASP A 1 208 ? 1.855 -11.112 -11.601 1.00 92.81 208 ASP A N 1
ATOM 1557 C CA . ASP A 1 208 ? 2.287 -11.857 -12.788 1.00 92.81 208 ASP A CA 1
ATOM 1558 C C . ASP A 1 208 ? 1.849 -13.335 -12.785 1.00 92.81 208 ASP A C 1
ATOM 1560 O O . ASP A 1 208 ? 1.875 -13.990 -13.825 1.00 92.81 208 ASP A O 1
ATOM 1564 N N . ASP A 1 209 ? 1.387 -13.837 -11.636 1.00 91.00 209 ASP A N 1
ATOM 1565 C CA . ASP A 1 209 ? 0.950 -15.218 -11.409 1.00 91.00 209 ASP A CA 1
ATOM 1566 C C . ASP A 1 209 ? -0.474 -15.531 -11.901 1.00 91.00 209 ASP A C 1
ATOM 1568 O O . ASP A 1 209 ? -0.902 -16.687 -11.865 1.00 91.00 209 ASP A O 1
ATOM 1572 N N . VAL A 1 210 ? -1.215 -14.524 -12.370 1.00 91.06 210 VAL A N 1
ATOM 1573 C CA . VAL A 1 210 ? -2.589 -14.693 -12.857 1.00 91.06 210 VAL A CA 1
ATOM 1574 C C . VAL A 1 210 ? -2.604 -14.821 -14.379 1.00 91.06 210 VAL A C 1
ATOM 1576 O O . VAL A 1 210 ? -2.199 -13.914 -15.115 1.00 91.06 210 VAL A O 1
ATOM 1579 N N . ALA A 1 211 ? -3.097 -15.969 -14.849 1.00 89.19 211 ALA A N 1
ATOM 1580 C CA . ALA A 1 211 ? -3.281 -16.249 -16.268 1.00 89.19 211 ALA A CA 1
ATOM 1581 C C . ALA A 1 211 ? -4.228 -15.230 -16.924 1.00 89.19 211 ALA A C 1
ATOM 1583 O O . ALA A 1 211 ? -5.137 -14.709 -16.280 1.00 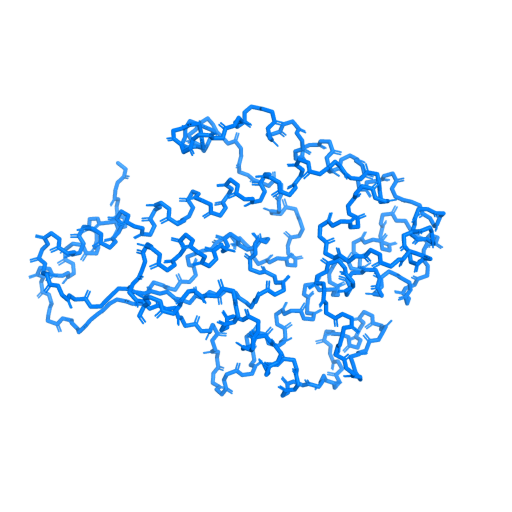89.19 211 ALA A O 1
ATOM 1584 N N . ASP A 1 212 ? -4.004 -14.957 -18.210 1.00 90.38 212 ASP A N 1
ATOM 1585 C CA . ASP A 1 212 ? -4.844 -14.096 -19.056 1.00 90.38 212 ASP A CA 1
ATOM 1586 C C . ASP A 1 212 ? -4.980 -12.629 -18.601 1.00 90.38 212 ASP A C 1
ATOM 1588 O O . ASP A 1 212 ? -5.803 -11.883 -19.133 1.00 90.38 212 ASP A O 1
ATOM 1592 N N . VAL A 1 213 ? -4.156 -12.166 -17.652 1.00 92.38 213 VAL A N 1
ATOM 1593 C CA . VAL A 1 213 ? -4.029 -10.725 -17.386 1.00 92.38 213 VAL A CA 1
ATOM 1594 C C . VAL A 1 213 ? -3.418 -10.038 -18.630 1.00 92.38 213 VAL A C 1
ATOM 1596 O O . VAL A 1 213 ? -2.477 -10.562 -19.225 1.00 92.38 213 VAL A O 1
ATOM 1599 N N . PRO A 1 214 ? -3.922 -8.887 -19.094 1.00 93.62 214 PRO A N 1
ATOM 1600 C CA . PRO A 1 214 ? -3.348 -8.231 -20.269 1.00 93.62 214 PRO A CA 1
ATOM 1601 C C . PRO A 1 214 ? -1.939 -7.669 -20.041 1.00 93.62 214 PRO A C 1
ATOM 1603 O O . PRO A 1 214 ? -1.605 -7.253 -18.935 1.00 93.62 214 PRO A O 1
ATOM 1606 N N . ARG A 1 215 ? -1.125 -7.622 -21.105 1.00 95.06 215 ARG A N 1
ATOM 1607 C CA . ARG A 1 215 ? 0.259 -7.094 -21.107 1.00 95.06 215 ARG A CA 1
ATOM 1608 C C . ARG A 1 215 ? 0.389 -5.716 -21.770 1.00 95.06 215 ARG A C 1
ATOM 1610 O O . ARG A 1 215 ? 1.473 -5.286 -22.122 1.00 95.06 215 ARG A O 1
ATOM 1617 N N . HIS A 1 216 ? -0.735 -5.012 -21.887 1.00 96.81 216 HIS A N 1
ATOM 1618 C CA . HIS A 1 216 ? -0.811 -3.653 -22.417 1.00 96.81 216 HIS A CA 1
ATOM 1619 C C . HIS A 1 216 ? -1.547 -2.745 -21.441 1.00 96.81 216 HIS A C 1
ATOM 1621 O O . HIS A 1 216 ? -2.539 -3.160 -20.828 1.00 96.81 216 HIS A O 1
ATOM 1627 N N . ILE A 1 217 ? -1.113 -1.490 -21.343 1.00 96.38 217 ILE A N 1
ATOM 1628 C CA . ILE A 1 217 ? -1.622 -0.522 -20.361 1.00 96.38 217 ILE A CA 1
ATOM 1629 C C . ILE A 1 217 ? -3.126 -0.293 -20.553 1.00 96.38 217 ILE A C 1
ATOM 1631 O O . ILE A 1 217 ? -3.904 -0.383 -19.602 1.00 96.38 217 ILE A O 1
ATOM 1635 N N . VAL A 1 218 ? -3.559 -0.041 -21.793 1.00 95.44 218 VAL A N 1
ATOM 1636 C CA . VAL A 1 218 ? -4.980 0.194 -22.112 1.00 95.44 218 VAL A CA 1
ATOM 1637 C C . VAL A 1 218 ? -5.828 -1.026 -21.757 1.00 95.44 218 VAL A C 1
ATOM 1639 O O . VAL A 1 218 ? -6.909 -0.893 -21.188 1.00 95.44 218 VAL A O 1
ATOM 1642 N N . ALA A 1 219 ? -5.324 -2.230 -22.024 1.00 93.56 219 ALA A N 1
ATOM 1643 C CA . ALA A 1 219 ? -6.055 -3.456 -21.738 1.00 93.56 219 ALA A CA 1
ATOM 1644 C C . ALA A 1 219 ? -6.154 -3.750 -20.229 1.00 93.56 219 ALA A C 1
ATOM 1646 O O . ALA A 1 219 ? -7.156 -4.314 -19.797 1.00 93.56 219 ALA A O 1
ATOM 1647 N N . LEU A 1 220 ? -5.182 -3.326 -19.413 1.00 91.75 220 LEU A N 1
ATOM 1648 C CA . LEU A 1 220 ? -5.286 -3.402 -17.950 1.00 91.75 220 LEU A CA 1
ATOM 1649 C C . LEU A 1 220 ? -6.355 -2.462 -17.368 1.00 91.75 220 LEU A C 1
ATOM 1651 O O . LEU A 1 220 ? -6.954 -2.797 -16.344 1.00 91.75 220 LEU A O 1
ATOM 1655 N N . ARG A 1 221 ? -6.589 -1.306 -18.009 1.00 88.62 221 ARG A N 1
ATOM 1656 C CA . ARG A 1 221 ? -7.572 -0.293 -17.580 1.00 88.62 221 ARG A CA 1
ATOM 1657 C C . ARG A 1 221 ? -8.988 -0.584 -18.088 1.00 88.62 221 ARG A C 1
ATOM 1659 O O . ARG A 1 221 ? -9.959 -0.411 -17.357 1.00 88.62 221 ARG A O 1
ATOM 1666 N N . GLU A 1 222 ? -9.102 -0.992 -19.349 1.00 86.94 222 GLU A N 1
ATOM 1667 C CA . GLU A 1 222 ? -10.372 -1.009 -20.094 1.00 86.94 222 GLU A CA 1
ATOM 1668 C C . GLU A 1 222 ? -10.691 -2.370 -20.729 1.00 86.94 222 GLU A C 1
ATOM 1670 O O . GLU A 1 222 ? -11.788 -2.580 -21.250 1.00 86.94 222 GLU A O 1
ATOM 1675 N N . GLY A 1 223 ? -9.736 -3.300 -20.719 1.00 85.75 223 GLY A N 1
ATOM 1676 C CA . GLY A 1 223 ? -9.871 -4.602 -21.360 1.00 85.75 223 GLY A CA 1
ATOM 1677 C C . GLY A 1 223 ? -10.726 -5.597 -20.576 1.00 85.75 223 GLY A C 1
ATOM 1678 O O . GLY A 1 223 ? -11.229 -5.343 -19.481 1.00 85.75 223 GLY A O 1
ATOM 1679 N N . THR A 1 224 ? -10.878 -6.791 -21.152 1.00 88.94 224 THR A N 1
ATOM 1680 C CA . THR A 1 224 ? -11.495 -7.920 -20.446 1.00 88.94 224 THR A CA 1
ATOM 1681 C C . THR A 1 224 ? -10.484 -8.505 -19.468 1.00 88.94 224 THR A C 1
ATOM 1683 O O . THR A 1 224 ? -9.486 -9.084 -19.885 1.00 88.94 224 THR A O 1
ATOM 1686 N N . LEU A 1 225 ? -10.746 -8.345 -18.172 1.00 89.75 225 LEU A N 1
ATOM 1687 C CA . LEU A 1 225 ? -9.888 -8.856 -17.106 1.00 89.75 225 LEU A CA 1
ATOM 1688 C C . LEU A 1 225 ? -10.391 -10.219 -16.597 1.00 89.75 225 LEU A C 1
ATOM 1690 O O . LEU A 1 225 ? -11.609 -10.422 -16.511 1.00 89.75 225 LEU A O 1
ATOM 1694 N N . PRO A 1 226 ? -9.497 -11.133 -16.171 1.00 90.69 226 PRO A N 1
ATOM 1695 C CA . PRO A 1 226 ? -9.862 -12.388 -15.513 1.00 90.69 226 PRO A CA 1
ATOM 1696 C C . PRO A 1 226 ? -10.287 -12.126 -14.056 1.00 90.69 226 PRO A C 1
ATOM 1698 O O . PRO A 1 226 ? -9.653 -12.556 -13.094 1.00 90.69 226 PRO A O 1
ATOM 1701 N N . LEU A 1 227 ? -11.374 -11.371 -13.888 1.00 87.94 227 LEU A N 1
ATOM 1702 C CA . LEU A 1 227 ? -11.800 -10.774 -12.623 1.00 87.94 227 LEU A CA 1
ATOM 1703 C C . LEU A 1 227 ? -12.012 -11.791 -11.492 1.00 87.94 227 LEU A C 1
ATOM 1705 O O . LEU A 1 227 ? -11.637 -11.519 -10.353 1.00 87.94 227 LEU A O 1
ATOM 1709 N N . ALA A 1 228 ? -12.587 -12.956 -11.802 1.00 87.50 228 ALA A N 1
ATOM 1710 C CA . ALA A 1 228 ? -12.789 -14.023 -10.823 1.00 87.50 228 ALA A CA 1
ATOM 1711 C C . ALA A 1 228 ? -11.450 -14.583 -10.319 1.00 87.50 228 ALA A C 1
ATOM 1713 O O . ALA A 1 228 ? -11.243 -14.660 -9.113 1.00 87.50 228 ALA A O 1
ATOM 1714 N N . ALA A 1 229 ? -10.515 -14.878 -11.227 1.00 90.12 229 ALA A N 1
ATOM 1715 C CA . ALA A 1 229 ? -9.196 -15.397 -10.871 1.00 90.12 229 ALA A CA 1
ATOM 1716 C C . ALA A 1 229 ? -8.382 -14.377 -10.060 1.00 90.12 229 ALA A C 1
ATOM 1718 O O . ALA A 1 229 ? -7.772 -14.734 -9.054 1.00 90.12 229 ALA A O 1
ATOM 1719 N N . LEU A 1 230 ? -8.423 -13.097 -10.451 1.00 88.88 230 LEU A N 1
ATOM 1720 C CA . LEU A 1 230 ? -7.811 -12.005 -9.688 1.00 88.88 230 LEU A CA 1
ATOM 1721 C C . LEU A 1 230 ? -8.389 -11.937 -8.270 1.00 88.88 230 LEU A C 1
ATOM 1723 O O . LEU A 1 230 ? -7.638 -11.922 -7.297 1.00 88.88 230 LEU A O 1
ATOM 1727 N N . TYR A 1 231 ? -9.717 -11.937 -8.141 1.00 87.75 231 TYR A N 1
ATOM 1728 C CA . TYR A 1 231 ? -10.381 -11.867 -6.842 1.00 87.75 231 TYR A CA 1
ATOM 1729 C C . TYR A 1 231 ? -10.056 -13.073 -5.951 1.00 87.75 231 TYR A C 1
ATOM 1731 O O . TYR A 1 231 ? -9.686 -12.893 -4.793 1.00 87.75 231 TYR A O 1
ATOM 1739 N N . GLU A 1 232 ? -10.149 -14.294 -6.483 1.00 87.69 232 GLU A N 1
ATOM 1740 C CA . GLU A 1 232 ? -9.834 -15.526 -5.751 1.00 87.69 232 GLU A CA 1
ATOM 1741 C C . GLU A 1 232 ? -8.380 -15.542 -5.275 1.00 87.69 232 GLU A C 1
ATOM 1743 O O . GLU A 1 232 ? -8.107 -15.878 -4.121 1.00 87.69 232 GLU A O 1
ATOM 1748 N N . ARG A 1 233 ? -7.446 -15.113 -6.130 1.00 89.00 233 ARG A N 1
ATOM 1749 C CA . ARG A 1 233 ? -6.023 -15.014 -5.798 1.00 89.00 233 ARG A CA 1
ATOM 1750 C C . ARG A 1 233 ? -5.788 -13.999 -4.675 1.00 89.00 233 ARG A C 1
ATOM 1752 O O . ARG A 1 233 ? -5.053 -14.292 -3.731 1.00 89.00 233 ARG A O 1
ATOM 1759 N N . GLU A 1 234 ? -6.389 -12.812 -4.747 1.00 89.31 234 GLU A N 1
ATOM 1760 C CA . GLU A 1 234 ? -6.295 -11.803 -3.682 1.00 89.31 234 GLU A CA 1
ATOM 1761 C C . GLU A 1 234 ? -6.944 -12.302 -2.377 1.00 89.31 234 GLU A C 1
ATOM 1763 O O . GLU A 1 234 ? -6.356 -12.174 -1.307 1.00 89.31 234 GLU A O 1
ATOM 1768 N N . GLY A 1 235 ? -8.097 -12.970 -2.447 1.00 86.69 235 GLY A N 1
ATOM 1769 C CA . GLY A 1 235 ? -8.731 -13.600 -1.287 1.00 86.69 235 GLY A CA 1
ATOM 1770 C C . GLY A 1 235 ? -7.846 -14.665 -0.633 1.00 86.69 235 GLY A C 1
ATOM 1771 O O . GLY A 1 235 ? -7.657 -14.654 0.583 1.00 86.69 235 GLY A O 1
ATOM 1772 N N . ALA A 1 236 ? -7.232 -15.543 -1.430 1.00 87.06 236 ALA A N 1
ATOM 1773 C CA . ALA A 1 236 ? -6.314 -16.567 -0.937 1.00 87.06 236 ALA A CA 1
ATOM 1774 C C . ALA A 1 236 ? -5.077 -15.957 -0.256 1.00 87.06 236 ALA A C 1
ATOM 1776 O O . ALA A 1 236 ? -4.661 -16.426 0.805 1.00 87.06 236 ALA A O 1
ATOM 1777 N N . ARG A 1 237 ? -4.511 -14.881 -0.819 1.00 87.56 237 ARG A N 1
ATOM 1778 C CA . ARG A 1 237 ? -3.377 -14.168 -0.208 1.00 87.56 237 ARG A CA 1
ATOM 1779 C C . ARG A 1 237 ? -3.752 -13.447 1.077 1.00 87.56 237 ARG A C 1
ATOM 1781 O O . ARG A 1 237 ? -2.948 -13.449 2.005 1.00 87.56 237 ARG A O 1
ATOM 1788 N N . LEU A 1 238 ? -4.951 -12.871 1.152 1.00 84.38 238 LEU A N 1
ATOM 1789 C CA . LEU A 1 238 ? -5.454 -12.296 2.395 1.00 84.38 238 LEU A CA 1
ATOM 1790 C C . LEU A 1 238 ? -5.525 -13.374 3.475 1.00 84.38 238 LEU A C 1
ATOM 1792 O O . LEU A 1 238 ? -4.942 -13.190 4.532 1.00 84.38 238 LEU A O 1
ATOM 1796 N N . VAL A 1 239 ? -6.168 -14.512 3.194 1.00 81.81 239 VAL A N 1
ATOM 1797 C CA . VAL A 1 239 ? -6.303 -15.617 4.160 1.00 81.81 239 VAL A CA 1
ATOM 1798 C C . VAL A 1 239 ? -4.942 -16.173 4.588 1.00 81.81 239 VAL A C 1
ATOM 1800 O O . VAL A 1 239 ? -4.774 -16.528 5.747 1.00 81.81 239 VAL A O 1
ATOM 1803 N N . ALA A 1 240 ? -3.961 -16.235 3.683 1.00 82.06 240 ALA A N 1
ATOM 1804 C CA . ALA A 1 240 ? -2.614 -16.704 4.007 1.00 82.06 240 ALA A CA 1
ATOM 1805 C C . ALA A 1 240 ? -1.781 -15.688 4.814 1.00 82.06 240 ALA A C 1
ATOM 1807 O O . ALA A 1 240 ? -0.927 -16.087 5.604 1.00 82.06 240 ALA A O 1
ATOM 1808 N N . GLY A 1 241 ? -1.984 -14.386 4.581 1.00 71.25 241 GLY A N 1
ATOM 1809 C CA . GLY A 1 241 ? -1.263 -13.300 5.254 1.00 71.25 241 GLY A CA 1
ATOM 1810 C C . GLY A 1 241 ? -1.917 -12.820 6.553 1.00 71.25 241 GLY A C 1
ATOM 1811 O O . GLY A 1 241 ? -1.251 -12.208 7.386 1.00 71.25 241 GLY A O 1
ATOM 1812 N N . ALA A 1 242 ? -3.206 -13.099 6.721 1.00 70.00 242 ALA A N 1
ATOM 1813 C CA . ALA A 1 242 ? -3.977 -12.878 7.930 1.00 70.00 242 ALA A CA 1
ATOM 1814 C C . ALA A 1 242 ? -3.761 -14.046 8.903 1.00 70.00 242 ALA A C 1
ATOM 1816 O O . ALA A 1 242 ? -3.738 -15.214 8.520 1.00 70.00 242 ALA A O 1
ATOM 1817 N N . SER A 1 243 ? -3.606 -13.744 10.188 1.00 65.88 243 SER A N 1
ATOM 1818 C CA . SER A 1 243 ? -3.522 -14.759 11.237 1.00 65.88 243 SER A CA 1
ATOM 1819 C C . SER A 1 243 ? -4.880 -15.388 11.568 1.00 65.88 243 SER A C 1
ATOM 1821 O O . SER A 1 243 ? -4.920 -16.375 12.308 1.00 65.88 243 SER A O 1
ATOM 1823 N N . GLY A 1 244 ? -5.977 -14.825 11.044 1.00 59.19 244 GLY A N 1
ATOM 1824 C CA . GLY A 1 244 ? -7.343 -15.289 11.285 1.00 59.19 244 GLY A CA 1
ATOM 1825 C C . GLY A 1 244 ? -7.817 -15.000 12.710 1.00 59.19 244 GLY A C 1
ATOM 1826 O O . GLY A 1 244 ? -8.655 -15.727 13.233 1.00 59.19 244 GLY A O 1
ATOM 1827 N N . ARG A 1 245 ? -7.227 -13.993 13.370 1.00 52.38 245 ARG A N 1
ATOM 1828 C CA . ARG A 1 245 ? -7.534 -13.616 14.764 1.00 52.38 245 ARG A CA 1
ATOM 1829 C C . ARG A 1 245 ? -8.626 -12.545 14.895 1.00 52.38 245 ARG A C 1
ATOM 1831 O O . ARG A 1 245 ? -8.821 -12.054 16.007 1.00 52.38 245 ARG A O 1
ATOM 1838 N N . GLY A 1 246 ? -9.290 -12.195 13.794 1.00 44.56 246 GLY A N 1
ATOM 1839 C CA . GLY A 1 246 ? -10.496 -11.360 13.765 1.00 44.56 246 GLY A CA 1
ATOM 1840 C C . GLY A 1 246 ? -11.757 -12.205 13.833 1.00 44.56 246 GLY A C 1
ATOM 1841 O O . GLY A 1 246 ? -11.817 -13.198 13.072 1.00 44.56 246 GLY A O 1
#

Mean predicted aligned error: 4.65 Å

pLDDT: mean 90.57, std 10.65, range [34.56, 98.12]

Secondary structure (DSSP, 8-state):
--HHHHHHHHHHHHS--S-EEE---SSSPTT-GGGGG----HHHHHHHHHTT--HHHHHHHHHHHHHHHHT--HHHHHHHHTS---GGGGTGGGT--THHHHHHHHHHHHHHHHHHHHHHHHHHHSTT--EEEEE--HHHHTTTT--HHHHHHH-SEEEE--STTTHHHHHHHHHHHHHHHHHHHHHH-TTS-HHHHHHHHHHHTT-TTSTT--SSHHHHHHS---HHHHHHHHHHHHHHHS-S--

Sequence (246 aa):
EAWTADCLEDVTKRYDVDGFCVDHARYPQPASLHALIACACENCCAAGEALGFDASRLVVAAREARDALREIDEEGVRRALASELRGPDLLPALGVPRAAWEWLLMRAALLAQRMAAFRSRVQDVRQGLPFGSDVFAPSIALPGGHDYGRWEAATDFLTGGSSAGGVVGWATGATNAAAEWAQALTELAPEVDEEDAVELALRLLSQDDVADVPRHIVALREGTLPLAALYEREGARLVAGASGRG